Protein AF-A0A1B6I6P3-F1 (afdb_monomer)

Mean predicted aligned error: 17.87 Å

Nearest PDB structures (foldseek):
  1d2z-assembly1_B  TM=8.961E-01  e=2.924E-10  Drosophila melanogaster
  1wh4-assembly1_A  TM=7.434E-01  e=1.175E-05  Mus musculus

Sequence (213 aa):
MTKDNLGDVEIRKLPAGSLFKLCSILDCGDDWKQLMSVIPVACKEGNPPKYTVEHMKLIETAGMCQKRPYSEILLEEWGTSGKCRPTVSVLLQCLLKAELYRAADFVAVQLLKGPPPRRPESGPAAAVVYPEEPASRKDLTVASVDNIPSAPPLPSDIVTVTPIPSSTPPHLSVTPQFPSPQRAATPQNPTVLVEPDTGDVERVSYSILESAT

InterPro domains:
  IPR011029 Death-like domain superfamily [G3DSA:1.10.533.10] (5-131)
  IPR011029 Death-like domain superfamily [SSF47986] (3-128)
  IPR029397 Tube, Death domain [PF14786] (9-128)
  IPR029397 Tube, Death domain [cd08308] (8-128)

Structure (mmCIF, N/CA/C/O backbone):
data_AF-A0A1B6I6P3-F1
#
_entry.id   AF-A0A1B6I6P3-F1
#
loop_
_atom_site.group_PDB
_atom_site.id
_atom_site.type_symbol
_atom_site.label_atom_id
_atom_site.label_alt_id
_atom_site.label_comp_id
_atom_site.label_asym_id
_atom_site.label_entity_id
_atom_site.label_seq_id
_atom_site.pdbx_PDB_ins_code
_atom_site.Cartn_x
_atom_site.Cartn_y
_atom_site.Cartn_z
_atom_site.occupancy
_atom_site.B_iso_or_equiv
_atom_site.auth_seq_id
_atom_site.auth_comp_id
_atom_site.auth_asym_id
_atom_site.auth_atom_id
_atom_site.pdbx_PDB_model_num
ATOM 1 N N . MET A 1 1 ? -22.570 12.339 -17.315 1.00 37.88 1 MET A N 1
ATOM 2 C CA . MET A 1 1 ? -21.422 12.159 -16.405 1.00 37.88 1 MET A CA 1
ATOM 3 C C . MET A 1 1 ? -21.372 10.693 -16.040 1.00 37.88 1 MET A C 1
ATOM 5 O O . MET A 1 1 ? -22.232 10.216 -15.312 1.00 37.88 1 MET A O 1
ATOM 9 N N . THR A 1 2 ? -20.479 9.956 -16.688 1.00 44.12 2 THR A N 1
ATOM 10 C CA . THR A 1 2 ? -20.228 8.540 -16.420 1.00 44.12 2 THR A CA 1
ATOM 11 C C . THR A 1 2 ? -19.744 8.385 -14.986 1.00 44.12 2 THR A C 1
ATOM 13 O O . THR A 1 2 ? -18.987 9.214 -14.492 1.00 44.12 2 THR A O 1
ATOM 16 N N . LYS A 1 3 ? -20.229 7.354 -14.295 1.00 51.47 3 LYS A N 1
ATOM 17 C CA . LYS A 1 3 ? -19.689 6.917 -13.008 1.00 51.47 3 LYS A CA 1
ATOM 18 C C . LYS A 1 3 ? -18.254 6.479 -13.297 1.00 51.47 3 LYS A C 1
ATOM 20 O O . LYS A 1 3 ? -18.051 5.366 -13.773 1.00 51.47 3 LYS A O 1
ATOM 25 N N . ASP A 1 4 ? -17.292 7.380 -13.142 1.00 63.03 4 ASP A N 1
ATOM 26 C CA . ASP A 1 4 ? -15.891 7.030 -13.323 1.00 63.03 4 ASP A CA 1
ATOM 27 C C . ASP A 1 4 ? -15.601 5.879 -12.363 1.00 63.03 4 ASP A C 1
ATOM 29 O O . ASP A 1 4 ? -15.897 5.964 -11.165 1.00 63.03 4 ASP A O 1
ATOM 33 N N . ASN A 1 5 ? -15.132 4.757 -12.908 1.00 83.81 5 ASN A N 1
ATOM 34 C CA . ASN A 1 5 ? -14.814 3.587 -12.112 1.00 83.81 5 ASN A CA 1
ATOM 35 C C . ASN A 1 5 ? -13.577 3.925 -11.283 1.00 83.81 5 ASN A C 1
ATOM 37 O O . ASN A 1 5 ? -12.439 3.756 -11.711 1.00 83.81 5 ASN A O 1
ATOM 41 N N . LEU A 1 6 ? -13.815 4.476 -10.097 1.00 89.75 6 LEU A N 1
ATOM 42 C CA . LEU A 1 6 ? -12.788 4.969 -9.185 1.00 89.75 6 LEU A CA 1
ATOM 43 C C . LEU A 1 6 ? -11.807 3.862 -8.773 1.00 89.75 6 LEU A C 1
ATOM 45 O O . LEU A 1 6 ? -10.677 4.141 -8.378 1.00 89.75 6 LEU A O 1
ATOM 49 N N . GLY A 1 7 ? -12.226 2.606 -8.936 1.00 93.81 7 GLY A N 1
ATOM 50 C CA . GLY A 1 7 ? -11.403 1.421 -8.775 1.00 93.81 7 GLY A CA 1
ATOM 51 C C . GLY A 1 7 ? -10.306 1.252 -9.825 1.00 93.81 7 GLY A C 1
ATOM 52 O O . GLY A 1 7 ? -9.302 0.611 -9.516 1.00 93.81 7 GLY A O 1
ATOM 53 N N . ASP A 1 8 ? -10.458 1.829 -11.018 1.00 95.75 8 ASP A N 1
ATOM 54 C CA . ASP A 1 8 ? -9.502 1.720 -12.130 1.00 95.75 8 ASP A CA 1
ATOM 55 C C . ASP A 1 8 ? -8.446 2.836 -12.111 1.00 95.75 8 ASP A C 1
ATOM 57 O O . ASP A 1 8 ? -7.488 2.820 -12.887 1.00 95.75 8 ASP A O 1
ATOM 61 N N . VAL A 1 9 ? -8.582 3.808 -11.202 1.00 96.88 9 VAL A N 1
ATOM 62 C CA . VAL A 1 9 ? -7.596 4.878 -11.024 1.00 96.88 9 VAL A CA 1
ATOM 63 C C . VAL A 1 9 ? -6.267 4.277 -10.568 1.00 96.88 9 VAL A C 1
ATOM 65 O O . VAL A 1 9 ? -6.206 3.525 -9.599 1.00 96.88 9 VAL A O 1
ATOM 68 N N . GLU A 1 10 ? -5.182 4.608 -11.268 1.00 97.69 10 GLU A N 1
ATOM 69 C CA . GLU A 1 10 ? -3.827 4.193 -10.889 1.00 97.69 10 GLU A CA 1
ATOM 70 C C . GLU A 1 10 ? -3.395 4.878 -9.584 1.00 97.69 10 GLU A C 1
ATOM 72 O O . GLU A 1 10 ? -3.646 6.070 -9.406 1.00 97.69 10 GLU A O 1
ATOM 77 N N . ILE A 1 11 ? -2.661 4.176 -8.714 1.00 97.81 11 ILE A N 1
ATOM 78 C CA . ILE A 1 11 ? -2.199 4.723 -7.420 1.00 97.81 11 ILE A CA 1
ATOM 79 C C . ILE A 1 11 ? -1.449 6.054 -7.599 1.00 97.81 11 ILE A C 1
ATOM 81 O O . ILE A 1 11 ? -1.724 7.020 -6.893 1.00 97.81 11 ILE A O 1
ATOM 85 N N . ARG A 1 12 ? -0.566 6.151 -8.603 1.00 97.06 12 ARG A N 1
ATOM 86 C CA . ARG A 1 12 ? 0.208 7.375 -8.902 1.00 97.06 12 ARG A CA 1
ATOM 87 C C . ARG A 1 12 ? -0.636 8.574 -9.363 1.00 97.06 12 ARG A C 1
ATOM 89 O O . ARG A 1 12 ? -0.105 9.669 -9.502 1.00 97.06 12 ARG A O 1
ATOM 96 N N . LYS A 1 13 ? -1.917 8.361 -9.685 1.00 97.12 13 LYS A N 1
ATOM 97 C CA . LYS A 1 13 ? -2.869 9.404 -10.101 1.00 97.12 13 LYS A CA 1
ATOM 98 C C . LYS A 1 13 ? -3.763 9.863 -8.945 1.00 97.12 13 LYS A C 1
ATOM 100 O O . LYS A 1 13 ? -4.614 10.726 -9.149 1.00 97.12 13 LYS A O 1
ATOM 105 N N . LEU A 1 14 ? -3.604 9.289 -7.751 1.00 96.81 14 LEU A N 1
ATOM 106 C CA . LEU A 1 14 ? -4.361 9.706 -6.579 1.00 96.81 14 LEU A CA 1
ATOM 107 C C . LEU A 1 14 ? -3.986 11.136 -6.154 1.00 96.81 14 LEU A C 1
ATOM 109 O O . LEU A 1 14 ? -2.822 11.528 -6.261 1.00 96.81 14 LEU A O 1
ATOM 113 N N . PRO A 1 15 ? -4.943 11.914 -5.619 1.00 96.31 15 PRO A N 1
ATOM 114 C CA . PRO A 1 15 ? -4.646 13.221 -5.048 1.00 96.31 15 PRO A CA 1
ATOM 115 C C . PRO A 1 15 ? -3.601 13.125 -3.929 1.00 96.31 15 PRO A C 1
ATOM 117 O O . PRO A 1 15 ? -3.676 12.233 -3.080 1.00 96.31 15 PRO A O 1
ATOM 120 N N . ALA A 1 16 ? -2.682 14.092 -3.866 1.00 96.81 16 ALA A N 1
ATOM 121 C CA . ALA A 1 16 ? -1.599 14.106 -2.878 1.00 96.81 16 ALA A CA 1
ATOM 122 C C . ALA A 1 16 ? -2.105 14.006 -1.426 1.00 96.81 16 ALA A C 1
ATOM 124 O O . ALA A 1 16 ? -1.539 13.268 -0.626 1.00 96.81 16 ALA A O 1
ATOM 125 N N . GLY A 1 17 ? -3.215 14.676 -1.089 1.00 97.75 17 GLY A N 1
ATOM 126 C CA . GLY A 1 17 ? -3.810 14.595 0.252 1.00 97.75 17 GLY A CA 1
ATOM 127 C C . GLY A 1 17 ? -4.338 13.198 0.606 1.00 97.75 17 GLY A C 1
ATOM 128 O O . GLY A 1 17 ? -4.208 12.753 1.746 1.00 97.75 17 GLY A O 1
ATOM 129 N N . SER A 1 18 ? -4.889 12.480 -0.376 1.00 97.25 18 SER A N 1
ATOM 130 C CA . SER A 1 18 ? -5.340 11.096 -0.210 1.00 97.25 18 SER A CA 1
ATOM 131 C C . SER A 1 18 ? -4.165 10.144 -0.002 1.00 97.25 18 SER A C 1
ATOM 133 O O . SER A 1 18 ? -4.227 9.303 0.893 1.00 97.25 18 SER A O 1
ATOM 135 N N . LEU A 1 19 ? -3.093 10.306 -0.788 1.00 97.38 19 LEU A N 1
ATOM 136 C CA . LEU A 1 19 ? -1.856 9.539 -0.623 1.00 97.38 19 LEU A CA 1
ATOM 137 C C . LEU A 1 19 ? -1.223 9.803 0.741 1.00 97.38 19 LEU A C 1
ATOM 139 O O . LEU A 1 19 ? -0.987 8.857 1.477 1.00 97.38 19 LEU A O 1
ATOM 143 N N . PHE A 1 20 ? -1.058 11.067 1.134 1.00 97.81 20 PHE A N 1
ATOM 144 C CA . PHE A 1 20 ? -0.505 11.436 2.438 1.00 97.81 20 PHE A CA 1
ATOM 145 C C . PHE A 1 20 ? -1.259 10.774 3.598 1.00 97.81 20 PHE A C 1
ATOM 147 O O . PHE A 1 20 ? -0.654 10.229 4.526 1.00 97.81 20 PHE A O 1
ATOM 154 N N . LYS A 1 21 ? -2.598 10.786 3.545 1.00 98.19 21 LYS A N 1
ATOM 155 C CA . LYS A 1 21 ? -3.421 10.171 4.588 1.00 98.19 21 LYS A CA 1
ATOM 156 C C . LYS A 1 21 ? -3.287 8.650 4.608 1.00 98.19 21 LYS A C 1
ATOM 158 O O . LYS A 1 21 ? -3.219 8.083 5.696 1.00 98.19 21 LYS A O 1
ATOM 163 N N . LEU A 1 22 ? -3.242 8.010 3.439 1.00 98.19 22 LEU A N 1
ATOM 164 C CA . LEU A 1 22 ? -3.011 6.572 3.322 1.00 98.19 22 LEU A CA 1
ATOM 165 C C . LEU A 1 22 ? -1.628 6.187 3.864 1.00 98.19 22 LEU A C 1
ATOM 167 O O . LEU A 1 22 ? -1.543 5.279 4.686 1.00 98.19 22 LEU A O 1
ATOM 171 N N . CYS A 1 23 ? -0.578 6.914 3.475 1.00 97.94 23 CYS A N 1
ATOM 172 C CA . CYS A 1 23 ? 0.782 6.715 3.972 1.00 97.94 23 CYS A CA 1
ATOM 173 C C . CYS A 1 23 ? 0.832 6.812 5.501 1.00 97.94 23 CYS A C 1
ATOM 175 O O . CYS A 1 23 ? 1.273 5.891 6.179 1.00 97.94 23 CYS A O 1
ATOM 177 N N . SER A 1 24 ? 0.222 7.860 6.065 1.00 97.44 24 SER A N 1
ATOM 178 C CA . SER A 1 24 ? 0.130 8.049 7.521 1.00 97.44 24 SER A CA 1
ATOM 179 C C . SER A 1 24 ? -0.560 6.890 8.256 1.00 97.44 24 SER A C 1
ATOM 181 O O . SER A 1 24 ? -0.330 6.687 9.447 1.00 97.44 24 SER A O 1
ATOM 183 N N . ILE A 1 25 ? -1.469 6.165 7.593 1.00 98.12 25 ILE A N 1
ATOM 184 C CA . ILE A 1 25 ? -2.088 4.962 8.162 1.00 98.12 25 ILE A CA 1
ATOM 185 C C . ILE A 1 25 ? -1.100 3.792 8.103 1.00 98.12 25 ILE A C 1
ATOM 187 O O . ILE A 1 25 ? -0.940 3.116 9.112 1.00 98.12 25 ILE A O 1
ATOM 191 N N . LEU A 1 26 ? -0.443 3.588 6.958 1.00 98.00 26 LEU A N 1
ATOM 192 C CA . LEU A 1 26 ? 0.454 2.458 6.686 1.00 98.00 26 LEU A CA 1
ATOM 193 C C . LEU A 1 26 ? 1.819 2.538 7.389 1.00 98.00 26 LEU A C 1
ATOM 195 O O . LEU A 1 26 ? 2.460 1.513 7.597 1.00 98.00 26 LEU A O 1
ATOM 199 N N . ASP A 1 27 ? 2.289 3.730 7.753 1.00 95.69 27 ASP A N 1
ATOM 200 C CA . ASP A 1 27 ? 3.513 3.879 8.555 1.00 95.69 27 ASP A CA 1
ATOM 201 C C . ASP A 1 27 ? 3.279 3.592 10.046 1.00 95.69 27 ASP A C 1
ATOM 203 O O . ASP A 1 27 ? 4.221 3.514 10.834 1.00 95.69 27 ASP A O 1
ATOM 207 N N . CYS A 1 28 ? 2.024 3.405 10.460 1.00 92.00 28 CYS A N 1
ATOM 208 C CA . CYS A 1 28 ? 1.709 2.963 11.807 1.00 92.00 28 CYS A CA 1
ATOM 209 C C . CYS A 1 28 ? 2.011 1.459 11.919 1.00 92.00 28 CYS A C 1
ATOM 211 O O . CYS A 1 28 ? 1.426 0.667 11.194 1.00 92.00 28 CYS A O 1
ATOM 213 N N . GLY A 1 29 ? 2.906 1.053 12.826 1.00 86.06 29 GLY A N 1
ATOM 214 C CA . GLY A 1 29 ? 3.107 -0.368 13.148 1.00 86.06 29 GLY A CA 1
ATOM 215 C C . GLY A 1 29 ? 3.722 -1.235 12.039 1.00 86.06 29 GLY A C 1
ATOM 216 O O . GLY A 1 29 ? 3.492 -2.439 12.036 1.00 86.06 29 GLY A O 1
ATOM 217 N N . ASP A 1 30 ? 4.506 -0.652 11.123 1.00 92.88 30 ASP A N 1
ATOM 218 C CA . ASP A 1 30 ? 5.121 -1.360 9.984 1.00 92.88 30 ASP A CA 1
ATOM 219 C C . ASP A 1 30 ? 4.112 -2.008 9.002 1.00 92.88 30 ASP A C 1
ATOM 221 O O . ASP A 1 30 ? 4.471 -2.895 8.221 1.00 92.88 30 ASP A O 1
ATOM 225 N N . ASP A 1 31 ? 2.861 -1.535 8.965 1.00 97.69 31 ASP A N 1
ATOM 226 C CA . ASP A 1 31 ? 1.806 -2.040 8.071 1.00 97.69 31 ASP A CA 1
ATOM 227 C C . ASP A 1 31 ? 2.209 -1.987 6.582 1.00 97.69 31 ASP A C 1
ATOM 229 O O . ASP A 1 31 ? 1.827 -2.847 5.784 1.00 97.69 31 ASP A O 1
ATOM 233 N N . TRP A 1 32 ? 3.049 -1.027 6.187 1.00 98.50 32 TRP A N 1
ATOM 234 C CA . TRP A 1 32 ? 3.618 -0.956 4.838 1.00 98.50 32 TRP A CA 1
ATOM 235 C C . TRP A 1 32 ? 4.423 -2.213 4.450 1.00 98.50 32 TRP A C 1
ATOM 237 O O . TRP A 1 32 ? 4.388 -2.606 3.282 1.00 98.50 32 TRP A O 1
ATOM 247 N N . LYS A 1 33 ? 5.095 -2.892 5.396 1.00 98.44 33 LYS A N 1
ATOM 248 C CA . LYS A 1 33 ? 5.799 -4.165 5.138 1.00 98.44 33 LYS A CA 1
ATOM 249 C C . LYS A 1 33 ? 4.810 -5.294 4.886 1.00 98.44 33 LYS A C 1
ATOM 251 O O . LYS A 1 33 ? 5.014 -6.097 3.974 1.00 98.44 33 LYS A O 1
ATOM 256 N N . GLN A 1 34 ? 3.724 -5.331 5.661 1.00 98.19 34 GLN A N 1
ATOM 257 C CA . GLN A 1 34 ? 2.653 -6.314 5.485 1.00 98.19 34 GLN A CA 1
ATOM 258 C C . GLN A 1 34 ? 2.006 -6.147 4.108 1.00 98.19 34 GLN A C 1
ATOM 260 O O . GLN A 1 34 ? 1.925 -7.115 3.351 1.00 98.19 34 GLN A O 1
ATOM 265 N N . LEU A 1 35 ? 1.673 -4.909 3.721 1.00 98.56 35 LEU A N 1
ATOM 266 C CA . LEU A 1 35 ? 1.214 -4.592 2.369 1.00 98.56 35 LEU A CA 1
ATOM 267 C C . LEU A 1 35 ? 2.230 -5.055 1.315 1.00 98.56 35 LEU A C 1
ATOM 269 O O . LEU A 1 35 ? 1.871 -5.787 0.396 1.00 98.56 35 LEU A O 1
ATOM 273 N N . MET A 1 36 ? 3.503 -4.675 1.455 1.00 98.50 36 MET A N 1
ATOM 274 C CA . MET A 1 36 ? 4.554 -5.009 0.489 1.00 98.50 36 MET A CA 1
ATOM 275 C C . MET A 1 36 ? 4.718 -6.521 0.282 1.00 98.50 36 MET A C 1
ATOM 277 O O . MET A 1 36 ? 4.963 -6.957 -0.843 1.00 98.50 36 MET A O 1
ATOM 281 N N . SER A 1 37 ? 4.525 -7.319 1.338 1.00 98.25 37 SER A N 1
ATOM 282 C CA . SER A 1 37 ? 4.652 -8.781 1.299 1.00 98.25 37 SER A CA 1
ATOM 283 C C . SER A 1 37 ? 3.566 -9.492 0.482 1.00 98.25 37 SER A C 1
ATOM 285 O O . SER A 1 37 ? 3.782 -10.613 0.022 1.00 98.25 37 SER A O 1
ATOM 287 N N . VAL A 1 38 ? 2.409 -8.854 0.272 1.00 98.25 38 VAL A N 1
ATOM 288 C CA . VAL A 1 38 ? 1.270 -9.465 -0.431 1.00 98.25 38 VAL A CA 1
ATOM 289 C C . VAL A 1 38 ? 1.058 -8.934 -1.848 1.00 98.25 38 VAL A C 1
ATOM 291 O O . VAL A 1 38 ? 0.244 -9.510 -2.575 1.00 98.25 38 VAL A O 1
ATOM 294 N N . ILE A 1 39 ? 1.775 -7.876 -2.257 1.00 98.25 39 ILE A N 1
ATOM 295 C CA . ILE A 1 39 ? 1.662 -7.283 -3.598 1.00 98.25 39 ILE A CA 1
ATOM 296 C C . ILE A 1 39 ? 2.039 -8.330 -4.653 1.00 98.25 39 ILE A C 1
ATOM 298 O O . ILE A 1 39 ? 3.189 -8.770 -4.680 1.00 98.25 39 ILE A O 1
ATOM 302 N N . PRO A 1 40 ? 1.131 -8.703 -5.569 1.00 97.69 40 PRO A N 1
ATOM 303 C CA . PRO A 1 40 ? 1.422 -9.720 -6.566 1.00 97.69 40 PRO A CA 1
ATOM 304 C C . PRO A 1 40 ? 2.187 -9.165 -7.774 1.00 97.69 40 PRO A C 1
ATOM 306 O O . PRO A 1 40 ? 2.022 -8.008 -8.185 1.00 97.69 40 PRO A O 1
ATOM 309 N N . VAL A 1 41 ? 2.970 -10.027 -8.425 1.00 97.12 41 VAL A N 1
ATOM 310 C CA . VAL A 1 41 ? 3.543 -9.734 -9.748 1.00 97.12 41 VAL A CA 1
ATOM 311 C C . VAL A 1 41 ? 2.425 -9.387 -10.737 1.00 97.12 41 VAL A C 1
ATOM 313 O O . VAL A 1 41 ? 1.373 -10.024 -10.767 1.00 97.12 41 VAL A O 1
ATOM 316 N N . ALA A 1 42 ? 2.658 -8.366 -11.566 1.00 94.44 42 ALA A N 1
ATOM 317 C CA . ALA A 1 42 ? 1.715 -7.886 -12.582 1.00 94.44 42 ALA A CA 1
ATOM 318 C C . ALA A 1 42 ? 0.316 -7.506 -12.051 1.00 94.44 42 ALA A C 1
ATOM 320 O O . ALA A 1 42 ? -0.629 -7.466 -12.835 1.00 94.44 42 ALA A O 1
ATOM 321 N N . CYS A 1 43 ? 0.184 -7.200 -10.752 1.00 94.00 43 CYS A N 1
ATOM 322 C CA . CYS A 1 43 ? -1.078 -6.771 -10.136 1.00 94.00 43 CYS A CA 1
ATOM 323 C C . CYS A 1 43 ? -2.212 -7.807 -10.272 1.00 94.00 43 CYS A C 1
ATOM 325 O O . CYS A 1 43 ? -3.384 -7.440 -10.260 1.00 94.00 43 CYS A O 1
ATOM 327 N N . LYS A 1 44 ? -1.867 -9.094 -10.424 1.00 94.06 44 LYS A N 1
ATOM 328 C CA . LYS A 1 44 ? -2.827 -10.179 -10.652 1.00 94.06 44 LYS A CA 1
ATOM 329 C C . LYS A 1 44 ? -2.860 -11.136 -9.466 1.00 94.06 44 LYS A C 1
ATOM 331 O O . LYS A 1 44 ? -1.832 -11.678 -9.074 1.00 94.06 44 LYS A O 1
ATOM 336 N N . GLU A 1 45 ? -4.045 -11.364 -8.918 1.00 91.12 45 GLU A N 1
ATOM 337 C CA . GLU A 1 45 ? -4.244 -12.314 -7.826 1.00 91.12 45 GLU A CA 1
ATOM 338 C C . GLU A 1 45 ? -3.801 -13.739 -8.212 1.00 91.12 45 GLU A C 1
ATOM 340 O O . GLU A 1 45 ? -3.881 -14.142 -9.373 1.00 91.12 45 GLU A O 1
ATOM 345 N N . GLY A 1 46 ? -3.278 -14.485 -7.236 1.00 92.50 46 GLY A N 1
ATOM 346 C CA . GLY A 1 46 ? -2.698 -15.818 -7.435 1.00 92.50 46 GLY A CA 1
ATOM 347 C C . GLY A 1 46 ? -1.234 -15.818 -7.890 1.00 92.50 46 GLY A C 1
ATOM 348 O O . GLY A 1 46 ? -0.557 -16.830 -7.730 1.00 92.50 46 GLY A O 1
ATOM 349 N N . ASN A 1 47 ? -0.710 -14.693 -8.387 1.00 95.94 47 ASN A N 1
ATOM 350 C CA . ASN A 1 47 ? 0.716 -14.575 -8.687 1.00 95.94 47 ASN A CA 1
ATOM 351 C C . ASN A 1 47 ? 1.565 -14.510 -7.403 1.00 95.94 47 ASN A C 1
ATOM 353 O O . ASN A 1 47 ? 1.073 -14.064 -6.358 1.00 95.94 47 ASN A O 1
ATOM 357 N N . PRO A 1 48 ? 2.854 -14.899 -7.478 1.00 97.00 48 PRO A N 1
ATOM 358 C CA . PRO A 1 48 ? 3.765 -14.769 -6.348 1.00 97.00 48 PRO A CA 1
ATOM 359 C C . PRO A 1 48 ? 3.952 -13.297 -5.938 1.00 97.00 48 PRO A C 1
ATOM 361 O O . PRO A 1 48 ? 3.726 -12.392 -6.757 1.00 97.00 48 PRO A O 1
ATOM 364 N N . PRO A 1 49 ? 4.392 -13.045 -4.691 1.00 97.56 49 PRO A N 1
ATOM 365 C CA . PRO A 1 49 ? 4.783 -11.716 -4.246 1.00 97.56 49 PRO A CA 1
ATOM 366 C C . PRO A 1 49 ? 5.825 -11.090 -5.173 1.00 97.56 49 PRO A C 1
ATOM 368 O O . PRO A 1 49 ? 6.785 -11.733 -5.595 1.00 97.56 49 PRO A O 1
ATOM 371 N N . LYS A 1 50 ? 5.624 -9.815 -5.492 1.00 98.06 50 LYS A N 1
ATOM 372 C CA . LYS A 1 50 ? 6.510 -9.019 -6.343 1.00 98.06 50 LYS A CA 1
ATOM 373 C C . LYS A 1 50 ? 7.794 -8.614 -5.628 1.00 98.06 50 LYS A C 1
ATOM 375 O O . LYS A 1 50 ? 8.825 -8.455 -6.273 1.00 98.06 50 LYS A O 1
ATOM 380 N N . TYR A 1 51 ? 7.702 -8.405 -4.322 1.00 98.25 51 TYR A N 1
ATOM 381 C CA . TYR A 1 51 ? 8.781 -7.887 -3.501 1.00 98.25 51 TYR A CA 1
ATOM 382 C C . TYR A 1 51 ? 9.232 -8.929 -2.483 1.00 98.25 51 TYR A C 1
ATOM 384 O O . TYR A 1 51 ? 8.460 -9.776 -2.038 1.00 98.25 51 TYR A O 1
ATOM 392 N N . THR A 1 52 ? 10.503 -8.834 -2.112 1.00 98.19 52 THR A N 1
ATOM 393 C CA . THR A 1 52 ? 11.169 -9.707 -1.139 1.00 98.19 52 THR A CA 1
ATOM 394 C C . THR A 1 52 ? 11.612 -8.894 0.078 1.00 98.19 52 THR A C 1
ATOM 396 O O . THR A 1 52 ? 11.502 -7.665 0.092 1.00 98.19 52 THR A O 1
ATOM 399 N N . VAL A 1 53 ? 12.158 -9.562 1.094 1.00 98.00 53 VAL A N 1
ATOM 400 C CA . VAL A 1 53 ? 12.682 -8.900 2.300 1.00 98.00 53 VAL A CA 1
ATOM 401 C C . VAL A 1 53 ? 13.854 -7.967 1.968 1.00 98.00 53 VAL A C 1
ATOM 403 O O . VAL A 1 53 ? 14.000 -6.913 2.581 1.00 98.00 53 VAL A O 1
ATOM 406 N N . GLU A 1 54 ? 14.665 -8.293 0.961 1.00 98.56 54 GLU A N 1
ATOM 407 C CA . GLU A 1 54 ? 15.744 -7.424 0.476 1.00 98.56 54 GLU A CA 1
ATOM 408 C C . GLU A 1 54 ? 15.190 -6.093 -0.039 1.00 98.56 54 GLU A C 1
ATOM 410 O O . GLU A 1 54 ? 15.727 -5.036 0.282 1.00 98.56 54 GLU A O 1
ATOM 415 N N . HIS A 1 55 ? 14.071 -6.127 -0.767 1.00 98.50 55 HIS A N 1
ATOM 416 C CA . HIS A 1 55 ? 13.406 -4.912 -1.232 1.00 98.50 55 HIS A CA 1
ATOM 417 C C . HIS A 1 55 ? 12.862 -4.077 -0.065 1.00 98.50 55 HIS A C 1
ATOM 419 O O . HIS A 1 55 ? 12.962 -2.854 -0.102 1.00 98.50 55 HIS A O 1
ATOM 425 N N . MET A 1 56 ? 12.349 -4.710 0.996 1.00 98.50 56 MET A N 1
ATOM 426 C CA . MET A 1 56 ? 11.920 -3.989 2.203 1.00 98.50 56 MET A CA 1
ATOM 427 C C . MET A 1 56 ? 13.093 -3.244 2.850 1.00 98.50 56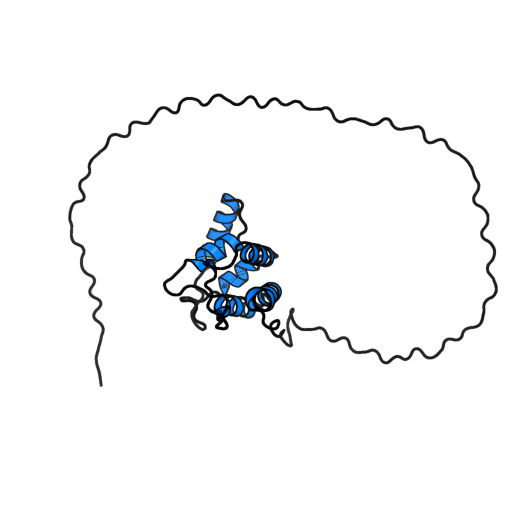 MET A C 1
ATOM 429 O O . MET A 1 56 ? 12.961 -2.067 3.172 1.00 98.50 56 MET A O 1
ATOM 433 N N . LYS A 1 57 ? 14.268 -3.881 2.953 1.00 98.44 57 LYS A N 1
ATOM 434 C CA . LYS A 1 57 ? 15.484 -3.231 3.475 1.00 98.44 57 LYS A CA 1
ATOM 435 C C . LYS A 1 57 ? 15.924 -2.038 2.624 1.00 98.44 57 LYS A C 1
ATOM 437 O O . LYS A 1 57 ? 16.432 -1.055 3.166 1.00 98.44 57 LYS A O 1
ATOM 442 N N . LEU A 1 58 ? 15.734 -2.097 1.302 1.00 98.56 58 LEU A N 1
ATOM 443 C CA . LEU A 1 58 ? 16.009 -0.960 0.415 1.00 98.56 58 LEU A CA 1
ATOM 444 C C . LEU A 1 58 ? 15.076 0.220 0.708 1.00 98.56 58 LEU A C 1
ATOM 446 O O . LEU A 1 58 ? 15.552 1.352 0.772 1.00 98.56 58 LEU A O 1
ATOM 450 N N . ILE A 1 59 ? 13.786 -0.038 0.944 1.00 98.38 59 ILE A N 1
ATOM 451 C CA . ILE A 1 59 ? 12.824 0.998 1.347 1.00 98.38 59 ILE A CA 1
ATOM 452 C C . ILE A 1 59 ? 13.203 1.598 2.707 1.00 98.38 59 ILE A C 1
ATOM 454 O O . ILE A 1 59 ? 13.249 2.819 2.826 1.00 98.38 59 ILE A O 1
ATOM 458 N N . GLU A 1 60 ? 13.543 0.773 3.704 1.00 98.19 60 GLU A N 1
ATOM 459 C CA . GLU A 1 60 ? 14.004 1.252 5.020 1.00 98.19 60 GLU A CA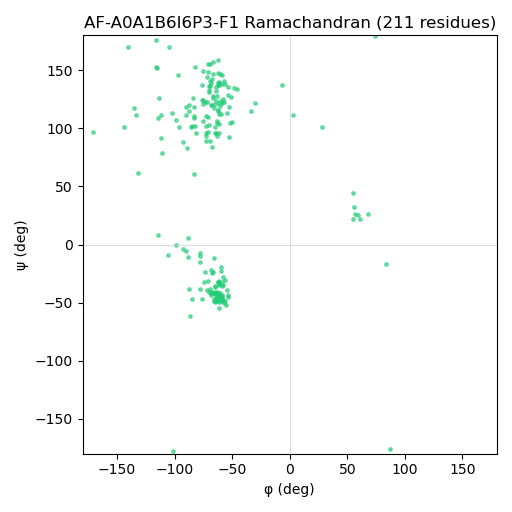 1
ATOM 460 C C . GLU A 1 60 ? 15.243 2.141 4.882 1.00 98.19 60 GLU A C 1
ATOM 462 O O . GLU A 1 60 ? 15.289 3.250 5.413 1.00 98.19 60 GLU A O 1
ATOM 467 N N . THR A 1 61 ? 16.238 1.683 4.120 1.00 98.44 61 THR A N 1
ATOM 468 C CA . THR A 1 61 ? 17.473 2.439 3.875 1.00 98.44 61 THR A CA 1
ATOM 469 C C . THR A 1 61 ? 17.172 3.772 3.194 1.00 98.44 61 THR A C 1
ATOM 471 O O . THR A 1 61 ? 17.632 4.818 3.650 1.00 98.44 61 THR A O 1
ATOM 474 N N . ALA A 1 62 ? 16.354 3.760 2.138 1.00 98.12 62 ALA A N 1
ATOM 475 C CA . ALA A 1 62 ? 15.957 4.967 1.425 1.00 98.12 62 ALA A CA 1
ATOM 476 C C . ALA A 1 62 ? 15.203 5.944 2.336 1.00 98.12 62 ALA A C 1
ATOM 478 O O . ALA A 1 62 ? 15.515 7.134 2.344 1.00 98.12 62 ALA A O 1
ATOM 479 N N . GLY A 1 63 ? 14.260 5.453 3.139 1.00 97.50 63 GLY A N 1
ATOM 480 C CA . GLY A 1 63 ? 13.491 6.274 4.068 1.00 97.50 63 GLY A CA 1
ATOM 481 C C . GLY A 1 63 ? 14.346 6.895 5.163 1.00 97.50 63 GLY A C 1
ATOM 482 O O . GLY A 1 63 ? 14.203 8.087 5.437 1.00 97.50 63 GLY A O 1
ATOM 483 N N . MET A 1 64 ? 15.300 6.144 5.720 1.00 97.50 64 MET A N 1
ATOM 484 C CA . MET A 1 64 ? 16.265 6.674 6.686 1.00 97.50 64 MET A CA 1
ATOM 485 C C . MET A 1 64 ? 17.159 7.757 6.066 1.00 97.50 64 MET A C 1
ATOM 487 O O . MET A 1 64 ? 17.339 8.820 6.661 1.00 97.50 64 MET A O 1
ATOM 491 N N . CYS A 1 65 ? 17.688 7.529 4.859 1.00 98.00 65 CYS A N 1
ATOM 492 C CA . CYS A 1 65 ? 18.558 8.490 4.176 1.00 98.00 65 CYS A CA 1
ATOM 493 C C . CYS A 1 65 ? 17.816 9.761 3.738 1.00 98.00 65 CYS A C 1
ATOM 495 O O . CYS A 1 65 ? 18.346 10.863 3.873 1.00 98.00 65 CYS A O 1
ATOM 497 N N . GLN A 1 66 ? 16.597 9.618 3.215 1.00 97.25 66 GLN A N 1
ATOM 498 C CA . GLN A 1 66 ? 15.801 10.727 2.679 1.00 97.25 66 GLN A CA 1
ATOM 499 C C . GLN A 1 66 ? 14.937 11.412 3.745 1.00 97.25 66 GLN A C 1
ATOM 501 O O . GLN A 1 66 ? 14.383 12.476 3.478 1.00 97.25 66 GLN A O 1
ATOM 506 N N . LYS A 1 67 ? 14.822 10.824 4.945 1.00 97.06 67 LYS A N 1
ATOM 507 C CA . LYS A 1 67 ? 13.904 11.246 6.017 1.00 97.06 67 LYS A CA 1
ATOM 508 C C . LYS A 1 67 ? 12.450 11.313 5.538 1.00 97.06 67 LYS A C 1
ATOM 510 O O . LYS A 1 67 ? 11.736 12.274 5.819 1.00 97.06 67 LYS A O 1
ATOM 515 N N . ARG A 1 68 ? 12.034 10.291 4.789 1.00 96.12 68 ARG A N 1
ATOM 516 C CA . ARG A 1 68 ? 10.689 10.170 4.212 1.00 96.12 68 ARG A CA 1
ATOM 517 C C . ARG A 1 68 ? 9.953 8.960 4.790 1.00 96.12 68 ARG A C 1
ATOM 519 O O . ARG A 1 68 ? 10.615 7.992 5.171 1.00 96.12 68 ARG A O 1
ATOM 526 N N . PRO A 1 69 ? 8.611 8.991 4.836 1.00 97.06 69 PRO A N 1
ATOM 527 C CA . PRO A 1 69 ? 7.823 7.847 5.273 1.00 97.06 69 PRO A CA 1
ATOM 528 C C . PRO A 1 69 ? 8.040 6.639 4.350 1.00 97.06 69 PRO A C 1
ATOM 530 O O . PRO A 1 69 ? 8.130 6.781 3.129 1.00 97.06 69 PRO A O 1
ATOM 533 N N . TYR A 1 70 ? 8.137 5.441 4.923 1.00 98.38 70 TYR A N 1
ATOM 534 C CA . TYR A 1 70 ? 8.473 4.225 4.173 1.00 98.38 70 TYR A CA 1
ATOM 535 C C . TYR A 1 70 ? 7.339 3.823 3.234 1.00 98.38 70 TYR A C 1
ATOM 537 O O . TYR A 1 70 ? 7.575 3.441 2.086 1.00 98.38 70 TYR A O 1
ATOM 545 N N . SER A 1 71 ? 6.101 3.987 3.699 1.00 98.25 71 SER A N 1
ATOM 546 C CA . SER A 1 71 ? 4.907 3.757 2.896 1.00 98.25 71 SER A CA 1
ATOM 547 C C . SER A 1 71 ? 4.830 4.676 1.667 1.00 98.25 71 SER A C 1
ATOM 549 O O . SER A 1 71 ? 4.395 4.237 0.605 1.00 98.25 71 SER A O 1
ATOM 551 N N . GLU A 1 72 ? 5.314 5.919 1.767 1.00 98.06 72 GLU A N 1
ATOM 552 C CA . GLU A 1 72 ? 5.349 6.870 0.651 1.00 98.06 72 GLU A CA 1
ATOM 553 C C . GLU A 1 72 ? 6.304 6.391 -0.444 1.00 98.06 72 GLU A C 1
ATOM 555 O O . GLU A 1 72 ? 5.905 6.287 -1.603 1.00 98.06 72 GLU A O 1
ATOM 560 N N . ILE A 1 73 ? 7.525 5.998 -0.067 1.00 98.44 73 ILE A N 1
ATOM 561 C CA . ILE A 1 73 ? 8.521 5.457 -1.004 1.00 98.44 73 ILE A CA 1
ATOM 562 C C . ILE A 1 73 ? 7.995 4.173 -1.660 1.00 98.44 73 ILE A C 1
ATOM 564 O O . ILE A 1 73 ? 8.110 4.005 -2.875 1.00 98.44 73 ILE A O 1
ATOM 568 N N . LEU A 1 74 ? 7.369 3.283 -0.881 1.00 98.56 74 LEU A N 1
ATOM 569 C CA . LEU A 1 74 ? 6.746 2.068 -1.408 1.00 98.56 74 LEU A CA 1
ATOM 570 C C . LEU A 1 74 ? 5.674 2.386 -2.459 1.00 98.56 74 LEU A C 1
ATOM 572 O O . LEU A 1 74 ? 5.649 1.748 -3.511 1.00 98.56 74 LEU A O 1
ATOM 576 N N . LEU A 1 75 ? 4.769 3.330 -2.188 1.00 98.25 75 LEU A N 1
ATOM 577 C CA . LEU A 1 75 ? 3.677 3.652 -3.110 1.00 98.25 75 LEU A CA 1
ATOM 578 C C . LEU A 1 75 ? 4.165 4.376 -4.374 1.00 98.25 75 LEU A C 1
ATOM 580 O O . LEU A 1 75 ? 3.591 4.154 -5.442 1.00 98.25 75 LEU A O 1
ATOM 584 N N . GLU A 1 76 ? 5.226 5.180 -4.293 1.00 97.75 76 GLU A N 1
ATOM 585 C CA . GLU A 1 76 ? 5.884 5.783 -5.463 1.00 97.75 76 GLU A CA 1
ATOM 586 C C . GLU A 1 76 ? 6.526 4.726 -6.368 1.00 97.75 76 GLU A C 1
ATOM 588 O O . GLU A 1 76 ? 6.276 4.696 -7.581 1.00 97.75 76 GLU A O 1
ATOM 593 N N . GLU A 1 77 ? 7.299 3.821 -5.767 1.00 97.88 77 GLU A N 1
ATOM 594 C CA . GLU A 1 77 ? 7.934 2.703 -6.461 1.00 97.88 77 GLU A CA 1
ATOM 595 C C . GLU A 1 77 ? 6.869 1.796 -7.087 1.00 97.88 77 GLU A C 1
ATOM 597 O O . GLU A 1 77 ? 6.838 1.563 -8.297 1.00 97.88 77 GLU A O 1
ATOM 602 N N . TRP A 1 78 ? 5.916 1.321 -6.285 1.00 98.06 78 TRP A N 1
ATOM 603 C CA . TRP A 1 78 ? 4.897 0.396 -6.763 1.00 98.06 78 TRP A CA 1
ATOM 604 C C . TRP A 1 78 ? 3.976 1.034 -7.807 1.00 98.06 78 TRP A C 1
ATOM 606 O O . TRP A 1 78 ? 3.708 0.416 -8.844 1.00 98.06 78 TRP A O 1
ATOM 616 N N . GLY A 1 79 ? 3.552 2.283 -7.588 1.00 97.06 79 GLY A N 1
ATOM 617 C CA . GLY A 1 79 ? 2.674 3.041 -8.481 1.00 97.06 79 GLY A CA 1
ATOM 618 C C . GLY A 1 79 ? 3.243 3.251 -9.886 1.00 97.06 79 GLY A C 1
ATOM 619 O O . GLY A 1 79 ? 2.480 3.446 -10.837 1.00 97.06 79 GLY A O 1
ATOM 620 N N . THR A 1 80 ? 4.567 3.166 -10.039 1.00 95.69 80 THR A N 1
ATOM 621 C CA . THR A 1 80 ? 5.290 3.347 -11.308 1.00 95.69 80 THR A CA 1
ATOM 622 C C . THR A 1 80 ? 5.989 2.083 -11.807 1.00 95.69 80 THR A C 1
ATOM 624 O O . THR A 1 80 ? 6.673 2.115 -12.836 1.00 95.69 80 THR A O 1
ATOM 627 N N . SER A 1 81 ? 5.753 0.932 -11.178 1.00 93.62 81 SER A N 1
ATOM 628 C CA . SER A 1 81 ? 6.445 -0.312 -11.510 1.00 93.62 81 SER A CA 1
ATOM 629 C C . SER A 1 81 ? 5.647 -1.219 -12.467 1.00 93.62 81 SER A C 1
ATOM 631 O O . SER A 1 81 ? 4.419 -1.289 -12.416 1.00 93.62 81 SER A O 1
ATOM 633 N N . GLY A 1 82 ? 6.349 -1.939 -13.353 1.00 91.88 82 GLY A N 1
ATOM 634 C CA . GLY A 1 82 ? 5.788 -2.944 -14.278 1.00 91.88 82 GLY A CA 1
ATOM 635 C C . GLY A 1 82 ? 5.002 -2.406 -15.488 1.00 91.88 82 GLY A C 1
ATOM 636 O O . GLY A 1 82 ? 4.842 -1.209 -15.671 1.00 91.88 82 GLY A O 1
ATOM 637 N N . LYS A 1 83 ? 4.495 -3.302 -16.348 1.00 91.19 83 LYS A N 1
ATOM 638 C CA . LYS A 1 83 ? 3.606 -2.918 -17.471 1.00 91.19 83 LYS A CA 1
ATOM 639 C C . LYS A 1 83 ? 2.169 -2.655 -17.005 1.00 91.19 83 LYS A C 1
ATOM 641 O O . LYS A 1 83 ? 1.526 -1.727 -17.483 1.00 91.19 83 LYS A O 1
ATOM 646 N N . CYS A 1 84 ? 1.686 -3.463 -16.059 1.00 92.50 84 CYS A N 1
ATOM 647 C CA . CYS A 1 84 ? 0.370 -3.312 -15.439 1.00 92.50 84 CYS A CA 1
ATOM 648 C C . CYS A 1 84 ? 0.495 -2.420 -14.202 1.00 92.50 84 CYS A C 1
ATOM 650 O O . CYS A 1 84 ? 1.122 -2.818 -13.218 1.00 92.50 84 CYS A O 1
ATOM 652 N N . ARG A 1 85 ? -0.077 -1.214 -14.263 1.00 96.06 85 ARG A N 1
ATOM 653 C CA . ARG A 1 85 ? -0.043 -0.244 -13.161 1.00 96.06 85 ARG A CA 1
ATOM 654 C C . ARG A 1 85 ? -1.031 -0.647 -12.065 1.00 96.06 85 ARG A C 1
ATOM 656 O O . ARG A 1 85 ? -2.147 -1.041 -12.404 1.00 96.06 85 ARG A O 1
ATOM 663 N N . PRO A 1 86 ? 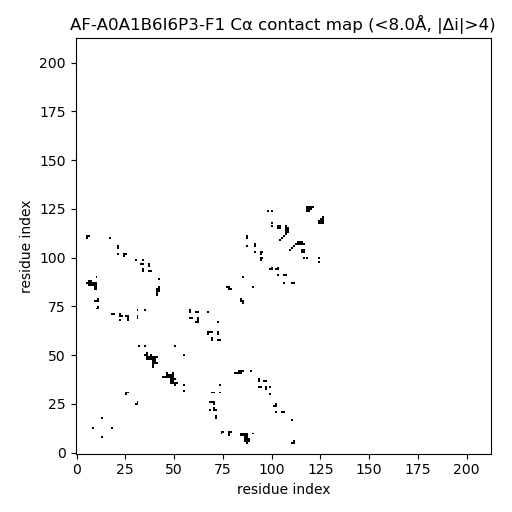-0.659 -0.559 -10.777 1.00 97.50 86 PRO A N 1
ATOM 664 C CA . PRO A 1 86 ? -1.590 -0.877 -9.707 1.00 97.50 86 PRO A CA 1
ATOM 665 C C . PRO A 1 86 ? -2.688 0.183 -9.629 1.00 97.50 86 PRO A C 1
ATOM 667 O O . PRO A 1 86 ? -2.421 1.388 -9.708 1.00 97.50 86 PRO A O 1
ATOM 670 N N . THR A 1 87 ? -3.922 -0.280 -9.468 1.00 97.88 87 THR A N 1
ATOM 671 C CA . THR A 1 87 ? -5.107 0.567 -9.322 1.00 97.88 87 THR A CA 1
ATOM 672 C C . THR A 1 87 ? -5.591 0.600 -7.876 1.00 97.88 87 THR A C 1
ATOM 674 O O . THR A 1 87 ? -5.141 -0.187 -7.038 1.00 97.88 87 THR A O 1
ATOM 677 N N . VAL A 1 88 ? -6.537 1.490 -7.570 1.00 98.12 88 VAL A N 1
ATOM 678 C CA . VAL A 1 88 ? -7.175 1.557 -6.246 1.00 98.12 88 VAL A CA 1
ATOM 679 C C . VAL A 1 88 ? -7.854 0.231 -5.880 1.00 98.12 88 VAL A C 1
ATOM 681 O O . VAL A 1 88 ? -7.790 -0.182 -4.723 1.00 98.12 88 VAL A O 1
ATOM 684 N N . SER A 1 89 ? -8.442 -0.482 -6.849 1.00 97.12 89 SER A N 1
ATOM 685 C CA . SER A 1 89 ? -9.028 -1.810 -6.603 1.00 97.12 89 SER A CA 1
ATOM 686 C C . SER A 1 89 ? -7.978 -2.838 -6.186 1.00 97.12 89 SER A C 1
ATOM 688 O O . SER A 1 89 ? -8.176 -3.560 -5.211 1.00 97.12 89 SER A O 1
ATOM 690 N N . VAL A 1 90 ? -6.840 -2.878 -6.889 1.00 97.81 90 VAL A N 1
ATOM 691 C CA . VAL A 1 90 ? -5.731 -3.793 -6.569 1.00 97.81 90 VAL A CA 1
ATOM 692 C C . VAL A 1 90 ? -5.153 -3.473 -5.191 1.00 97.81 90 VAL A C 1
ATOM 694 O O . VAL A 1 90 ? -4.876 -4.382 -4.410 1.00 97.81 90 VAL A O 1
ATOM 697 N N . LEU A 1 91 ? -5.009 -2.185 -4.865 1.00 98.44 91 LEU A N 1
ATOM 698 C CA . LEU A 1 91 ? -4.602 -1.743 -3.534 1.00 98.44 91 LEU A CA 1
ATOM 699 C C . LEU A 1 91 ? -5.563 -2.265 -2.462 1.00 98.44 91 LEU A C 1
ATOM 701 O O . LEU A 1 91 ? -5.106 -2.870 -1.497 1.00 98.44 91 LEU A O 1
ATOM 705 N N . LEU A 1 92 ? -6.877 -2.082 -2.633 1.00 98.44 92 LEU A N 1
ATOM 706 C CA . LEU A 1 92 ? -7.867 -2.556 -1.665 1.00 98.44 92 LEU A CA 1
ATOM 707 C C . LEU A 1 92 ? -7.785 -4.075 -1.460 1.00 98.44 92 LEU A C 1
ATOM 709 O O . LEU A 1 92 ? -7.794 -4.534 -0.322 1.00 98.44 92 LEU A O 1
ATOM 713 N N . GLN A 1 93 ? -7.649 -4.849 -2.538 1.00 98.00 93 GLN A N 1
ATOM 714 C CA . GLN A 1 93 ? -7.470 -6.302 -2.452 1.00 98.00 93 GLN A CA 1
ATOM 715 C C . GLN A 1 93 ? -6.219 -6.678 -1.648 1.00 98.00 93 GLN A C 1
ATOM 717 O O . GLN A 1 93 ? -6.287 -7.541 -0.775 1.00 98.00 93 GLN A O 1
ATOM 722 N N . CYS A 1 94 ? -5.092 -6.002 -1.891 1.00 98.44 94 CYS A N 1
ATOM 723 C CA . CYS A 1 94 ? -3.857 -6.241 -1.144 1.00 98.44 94 CYS A CA 1
ATOM 724 C C . CYS A 1 94 ? -4.017 -5.888 0.343 1.00 98.44 94 CYS A C 1
ATOM 726 O O . CYS A 1 94 ? -3.597 -6.659 1.199 1.00 98.44 94 CYS A O 1
ATOM 728 N N . LEU A 1 95 ? -4.672 -4.767 0.663 1.00 98.56 95 LEU A N 1
ATOM 729 C CA . LEU A 1 95 ? -4.929 -4.363 2.049 1.00 98.56 95 LEU A CA 1
ATOM 730 C C . LEU A 1 95 ? -5.803 -5.379 2.791 1.00 98.56 95 LEU A C 1
ATOM 732 O O . LEU A 1 95 ? -5.515 -5.697 3.939 1.00 98.56 95 LEU A O 1
ATOM 736 N N . LEU A 1 96 ? -6.837 -5.915 2.138 1.00 97.88 96 LEU A N 1
ATOM 737 C CA . LEU A 1 96 ? -7.692 -6.949 2.725 1.00 97.88 96 LEU A CA 1
ATOM 738 C C . LEU A 1 96 ? -6.944 -8.264 2.925 1.00 97.88 96 LEU A C 1
ATOM 740 O O . LEU A 1 96 ? -7.065 -8.878 3.980 1.00 97.88 96 LEU A O 1
ATOM 744 N N . LYS A 1 97 ? -6.128 -8.667 1.948 1.00 97.25 97 LYS A N 1
ATOM 745 C CA . LYS A 1 97 ? -5.291 -9.867 2.047 1.00 97.25 97 LYS A CA 1
ATOM 746 C C . LYS A 1 97 ? -4.266 -9.779 3.182 1.00 97.25 97 LYS A C 1
ATOM 748 O O . LYS A 1 97 ? -3.937 -10.800 3.771 1.00 97.25 97 LYS A O 1
ATOM 753 N N . ALA A 1 98 ? -3.770 -8.579 3.475 1.00 97.44 98 ALA A N 1
ATOM 754 C CA . ALA A 1 98 ? -2.877 -8.311 4.600 1.00 97.44 98 ALA A CA 1
ATOM 755 C C . ALA A 1 98 ? -3.623 -7.981 5.910 1.00 97.44 98 ALA A C 1
ATOM 757 O O . ALA A 1 98 ? -2.982 -7.605 6.881 1.00 97.44 98 ALA A O 1
ATOM 758 N N . GLU A 1 99 ? -4.958 -8.075 5.942 1.00 97.25 99 GLU A N 1
ATOM 759 C CA . GLU A 1 99 ? -5.787 -7.739 7.112 1.00 97.25 99 GLU A CA 1
ATOM 760 C C . GLU A 1 99 ? -5.592 -6.300 7.644 1.00 97.25 99 GLU A C 1
ATOM 762 O O . GLU A 1 99 ? -5.889 -5.981 8.796 1.00 97.25 99 GLU A O 1
ATOM 767 N N . LEU A 1 100 ? -5.169 -5.374 6.776 1.00 97.88 100 LEU A N 1
ATOM 768 C CA . LEU A 1 100 ? -4.931 -3.963 7.090 1.00 97.88 100 LEU A CA 1
ATOM 769 C C . LEU A 1 100 ? -6.236 -3.156 7.031 1.00 97.88 100 LEU A C 1
ATOM 771 O O . LEU A 1 100 ? -6.397 -2.224 6.234 1.00 97.88 100 LEU A O 1
ATOM 775 N N . TYR A 1 101 ? -7.203 -3.520 7.877 1.00 97.62 101 TYR A N 1
ATOM 776 C CA . TYR A 1 101 ? -8.582 -3.025 7.787 1.00 97.62 101 TYR A CA 1
ATOM 777 C C . TYR A 1 101 ? -8.714 -1.508 7.942 1.00 97.62 101 TYR A C 1
ATOM 779 O O . TYR A 1 101 ? -9.563 -0.913 7.292 1.00 97.62 101 TYR A O 1
ATOM 787 N N . ARG A 1 102 ? -7.854 -0.844 8.724 1.00 97.50 102 ARG A N 1
ATOM 788 C CA . ARG A 1 102 ? -7.884 0.625 8.856 1.00 97.50 102 ARG A CA 1
ATOM 789 C C . ARG A 1 102 ? -7.560 1.329 7.533 1.00 97.50 102 ARG A C 1
ATOM 791 O O . ARG A 1 102 ? -8.206 2.316 7.181 1.00 97.50 102 ARG A O 1
ATOM 798 N N . ALA A 1 103 ? -6.563 0.833 6.802 1.00 98.44 103 ALA A N 1
ATOM 799 C CA . ALA A 1 103 ? -6.229 1.342 5.476 1.00 98.44 103 ALA A CA 1
ATOM 800 C C . ALA A 1 103 ? -7.293 0.927 4.448 1.00 98.44 103 ALA A C 1
ATOM 802 O O . ALA A 1 103 ? -7.681 1.740 3.610 1.00 98.44 103 ALA A O 1
ATOM 803 N N . ALA A 1 104 ? -7.810 -0.302 4.544 1.00 98.50 104 ALA A N 1
ATOM 804 C CA . ALA A 1 104 ? -8.869 -0.797 3.667 1.00 98.50 104 ALA A CA 1
ATOM 805 C C . ALA A 1 104 ? -10.168 0.021 3.808 1.00 98.50 104 ALA A C 1
ATOM 807 O O . ALA A 1 104 ? -10.752 0.407 2.798 1.00 98.50 104 ALA A O 1
ATOM 808 N N . ASP A 1 105 ? -10.571 0.365 5.036 1.00 98.50 105 ASP A N 1
ATOM 809 C CA . ASP A 1 105 ? -11.705 1.247 5.336 1.00 98.50 105 ASP A CA 1
ATOM 810 C C . ASP A 1 105 ? -11.501 2.627 4.697 1.00 98.50 105 ASP A C 1
ATOM 812 O O . ASP A 1 105 ? -12.401 3.160 4.045 1.00 98.50 105 ASP A O 1
ATOM 816 N N . PHE A 1 106 ? -10.298 3.202 4.829 1.00 98.50 106 PHE A N 1
ATOM 817 C CA . PHE A 1 106 ? -9.968 4.476 4.192 1.00 98.50 106 PHE A CA 1
ATOM 818 C C . PHE A 1 106 ? -10.098 4.394 2.667 1.00 98.50 106 PHE A C 1
ATOM 820 O O . PHE A 1 106 ? -10.751 5.241 2.061 1.00 98.50 106 PHE A O 1
ATOM 827 N N . VAL A 1 107 ? -9.532 3.366 2.034 1.00 98.38 107 VAL A N 1
ATOM 828 C CA . VAL A 1 107 ? -9.612 3.200 0.578 1.00 98.38 107 VAL A CA 1
ATOM 829 C C . VAL A 1 107 ? -11.058 2.991 0.121 1.00 98.38 107 VAL A C 1
ATOM 831 O O . VAL A 1 107 ? -11.517 3.691 -0.781 1.00 98.38 107 VAL A O 1
ATOM 834 N N . ALA A 1 108 ? -11.806 2.088 0.754 1.00 97.94 108 ALA A N 1
ATOM 835 C CA . ALA A 1 108 ? -13.174 1.766 0.358 1.00 97.94 108 ALA A CA 1
ATOM 836 C C . ALA A 1 108 ? -14.136 2.949 0.552 1.00 97.94 108 ALA A C 1
ATOM 838 O O . ALA A 1 108 ? -14.887 3.300 -0.358 1.00 97.94 108 ALA A O 1
ATOM 839 N N . VAL A 1 109 ? -14.084 3.608 1.712 1.00 97.75 109 VAL A N 1
ATOM 840 C CA . VAL A 1 109 ? -15.033 4.671 2.066 1.00 97.75 109 VAL A CA 1
ATOM 841 C C . VAL A 1 109 ? -14.595 6.021 1.503 1.00 97.75 109 VAL A C 1
ATOM 843 O O . VAL A 1 109 ? -15.401 6.748 0.921 1.00 97.75 109 VAL A O 1
ATOM 846 N N . GLN A 1 110 ? -13.319 6.387 1.656 1.00 96.38 110 GLN A N 1
ATOM 847 C CA . GLN A 1 110 ? -12.847 7.728 1.296 1.00 96.38 110 GLN A CA 1
ATOM 848 C C . GLN A 1 110 ? -12.432 7.838 -0.163 1.00 96.38 110 GLN A C 1
ATOM 850 O O . GLN A 1 110 ? -12.726 8.871 -0.769 1.00 96.38 110 GLN A O 1
ATOM 855 N N . LEU A 1 111 ? -11.792 6.812 -0.729 1.00 95.38 111 LEU A N 1
ATOM 856 C CA . LEU A 1 111 ? -11.421 6.829 -2.143 1.00 95.38 111 LEU A CA 1
ATOM 857 C C . LEU A 1 111 ? -12.578 6.320 -2.988 1.00 95.38 111 LEU A C 1
ATOM 859 O O . LEU A 1 111 ? -13.131 7.110 -3.729 1.00 95.38 111 LEU A O 1
ATOM 863 N N . LEU A 1 112 ? -13.021 5.073 -2.821 1.00 95.81 112 LEU A N 1
ATOM 864 C CA . LEU A 1 112 ? -14.014 4.446 -3.705 1.00 95.81 112 LEU A CA 1
ATOM 865 C C . LEU A 1 112 ? -15.470 4.868 -3.453 1.00 95.81 112 LEU A C 1
ATOM 867 O O . LEU A 1 112 ? -16.338 4.544 -4.262 1.00 95.81 112 LEU A O 1
ATOM 871 N N . LYS A 1 113 ? -15.749 5.587 -2.356 1.00 95.38 113 LYS A N 1
ATOM 872 C CA . LYS A 1 113 ? -17.108 5.997 -1.941 1.00 95.38 113 LYS A CA 1
ATOM 873 C C . LYS A 1 113 ? -18.077 4.812 -1.794 1.00 95.38 113 LYS A C 1
ATOM 875 O O . LYS A 1 113 ? -19.273 4.945 -2.047 1.00 95.38 113 LYS A O 1
ATOM 880 N N . GLY A 1 114 ? -17.546 3.657 -1.399 1.00 94.12 114 GLY A N 1
ATOM 881 C CA . GLY A 1 114 ? -18.290 2.433 -1.123 1.00 94.12 114 GLY A CA 1
ATOM 882 C C . GLY A 1 114 ? -18.496 2.180 0.376 1.00 94.12 114 GLY A C 1
ATOM 883 O O . GLY A 1 114 ? -18.090 2.994 1.212 1.00 94.12 114 GLY A O 1
ATOM 884 N N . PRO A 1 115 ? -19.130 1.050 0.735 1.00 96.62 115 PRO A N 1
ATOM 885 C CA . PRO A 1 115 ? -19.216 0.609 2.122 1.00 96.62 115 PRO A CA 1
ATOM 886 C C . PRO A 1 115 ? -17.839 0.168 2.653 1.00 96.62 115 PRO A C 1
ATOM 888 O O . PRO A 1 115 ? -16.984 -0.246 1.864 1.00 96.62 115 PRO A O 1
ATOM 891 N N . PRO A 1 116 ? -17.614 0.212 3.979 1.00 96.88 116 PRO A N 1
ATOM 892 C CA . PRO A 1 116 ? -16.421 -0.375 4.576 1.00 96.88 116 PRO A CA 1
ATOM 893 C C . PRO A 1 116 ? -16.386 -1.896 4.332 1.00 96.88 116 PRO A C 1
ATOM 895 O O . PRO A 1 116 ? -17.446 -2.533 4.281 1.00 96.88 116 PRO A O 1
ATOM 898 N N . PRO A 1 117 ? -15.198 -2.505 4.186 1.00 97.19 117 PRO A N 1
ATOM 899 C CA . PRO A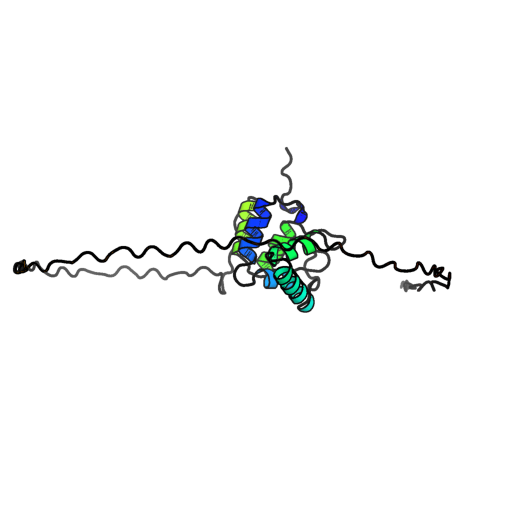 1 117 ? -15.078 -3.946 4.025 1.00 97.19 117 PRO A CA 1
ATOM 900 C C . PRO A 1 117 ? -15.626 -4.724 5.226 1.00 97.19 117 PRO A C 1
ATOM 902 O O . PRO A 1 117 ? -15.521 -4.299 6.379 1.00 97.19 117 PRO A O 1
ATOM 905 N N . ARG A 1 118 ? -16.185 -5.909 4.957 1.00 96.19 118 ARG A N 1
ATOM 906 C CA . ARG A 1 118 ? -16.663 -6.818 6.004 1.00 96.19 118 ARG A CA 1
ATOM 907 C C . ARG A 1 118 ? -15.479 -7.294 6.852 1.00 96.19 118 ARG A C 1
ATOM 909 O O . ARG A 1 118 ? -14.469 -7.737 6.310 1.00 96.19 118 ARG A O 1
ATOM 916 N N . ARG A 1 119 ? -15.623 -7.224 8.177 1.00 96.56 119 ARG A N 1
ATOM 917 C CA . ARG A 1 119 ? -14.658 -7.794 9.127 1.00 96.56 119 ARG A CA 1
ATOM 918 C C . ARG A 1 119 ? -14.799 -9.323 9.192 1.00 96.56 119 ARG A C 1
ATOM 920 O O . ARG A 1 119 ? -15.908 -9.825 8.985 1.00 96.56 119 ARG A O 1
ATOM 927 N N . PRO A 1 120 ? -13.712 -10.062 9.459 1.00 95.81 120 PRO A N 1
ATOM 928 C CA . PRO A 1 120 ? -13.765 -11.512 9.584 1.00 95.81 120 PRO A CA 1
ATOM 929 C C . PRO A 1 120 ? -14.573 -11.917 10.826 1.00 95.81 120 PRO A C 1
ATOM 931 O O . PRO A 1 120 ? -14.728 -11.138 11.764 1.00 95.81 120 PRO A O 1
ATOM 934 N N . GLU A 1 121 ? -15.103 -13.141 10.830 1.00 94.75 121 GLU A N 1
ATOM 935 C CA . GLU A 1 121 ? -15.869 -13.689 11.966 1.00 94.75 121 GLU A CA 1
ATOM 936 C C . GLU A 1 121 ? -14.962 -14.157 13.117 1.00 94.75 121 GLU A C 1
ATOM 938 O O . GLU A 1 121 ? -15.425 -14.363 14.235 1.00 94.75 121 GLU A O 1
ATOM 943 N N . SER A 1 122 ? -13.662 -14.306 12.854 1.00 93.44 122 SER A N 1
ATOM 944 C CA . SER A 1 122 ? -12.643 -14.703 13.826 1.00 93.44 122 SER A CA 1
ATOM 945 C C . SER A 1 122 ? -11.348 -13.910 13.613 1.00 93.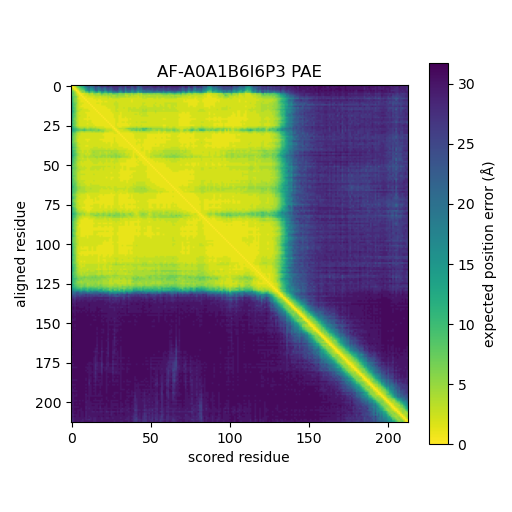44 122 SER A C 1
ATOM 947 O O . SER A 1 122 ? -11.196 -13.211 12.611 1.00 93.44 122 SER A O 1
ATOM 949 N N . GLY A 1 123 ? -10.412 -14.020 14.555 1.00 93.12 123 GLY A N 1
ATOM 950 C CA . GLY A 1 123 ? -9.134 -13.313 14.526 1.00 93.12 123 GLY A CA 1
ATOM 951 C C . GLY A 1 123 ? -9.181 -11.913 15.156 1.00 93.12 123 GLY A C 1
ATOM 952 O O . GLY A 1 123 ? -10.204 -11.499 15.704 1.00 93.12 123 GLY A O 1
ATOM 953 N N . PRO A 1 124 ? -8.065 -11.168 15.101 1.00 93.75 124 PRO A N 1
ATOM 954 C CA . PRO A 1 124 ? -7.901 -9.910 15.836 1.00 93.75 124 PRO A CA 1
ATOM 955 C C . PRO A 1 124 ? -8.828 -8.786 15.354 1.00 93.75 124 PRO A C 1
ATOM 957 O O . PRO A 1 124 ? -9.118 -7.861 16.107 1.00 93.75 124 PRO A O 1
ATOM 960 N N . ALA A 1 125 ? -9.295 -8.852 14.106 1.00 93.62 125 ALA A N 1
ATOM 961 C CA . ALA A 1 125 ? -10.177 -7.848 13.519 1.00 93.62 125 ALA A CA 1
ATOM 962 C C . ALA A 1 125 ? -11.677 -8.166 13.666 1.00 93.62 125 ALA A C 1
ATOM 964 O O . ALA A 1 125 ? -12.503 -7.356 13.230 1.00 93.62 125 ALA A O 1
ATOM 965 N N . ALA A 1 126 ? -12.029 -9.327 14.233 1.00 95.31 126 ALA A N 1
ATOM 966 C CA . ALA A 1 126 ? -13.413 -9.741 14.424 1.00 95.31 126 ALA A CA 1
ATOM 967 C C . ALA A 1 126 ? -14.117 -8.911 15.504 1.00 95.31 126 ALA A C 1
ATOM 969 O O . ALA A 1 126 ? -13.507 -8.450 16.470 1.00 95.31 126 ALA A O 1
ATOM 970 N N . ALA A 1 127 ? -15.426 -8.717 15.340 1.00 93.00 127 ALA A N 1
ATOM 971 C CA . ALA A 1 127 ? -16.232 -8.005 16.323 1.00 93.00 127 ALA A CA 1
ATOM 972 C C . ALA A 1 127 ? -16.382 -8.836 17.607 1.00 93.00 127 ALA A C 1
ATOM 974 O O . ALA A 1 127 ? -16.731 -10.015 17.556 1.00 93.00 127 ALA A O 1
ATOM 975 N N . VAL A 1 128 ? -16.163 -8.205 18.761 1.00 92.56 128 VAL A N 1
ATOM 976 C CA . VAL A 1 128 ? -16.402 -8.827 20.068 1.00 92.56 128 VAL A CA 1
ATOM 977 C C . VAL A 1 128 ? -17.882 -8.688 20.409 1.00 92.56 128 VAL A C 1
ATOM 979 O O . VAL A 1 128 ? -18.394 -7.576 20.533 1.00 92.56 128 VAL A O 1
ATOM 982 N N . VAL A 1 129 ? -18.569 -9.820 20.557 1.00 91.31 129 VAL A N 1
ATOM 983 C CA . VAL A 1 129 ? -19.946 -9.865 21.059 1.00 91.31 129 VAL A CA 1
ATOM 984 C C . VAL A 1 129 ? -19.886 -10.009 22.572 1.00 91.31 129 VAL A C 1
ATOM 986 O O . VAL A 1 129 ? -19.363 -10.998 23.083 1.00 91.31 129 VAL A O 1
ATOM 989 N N . TYR A 1 130 ? -20.420 -9.026 23.289 1.00 85.75 130 TYR A N 1
ATOM 990 C CA . TYR A 1 130 ? -20.613 -9.137 24.729 1.00 85.75 130 TYR A CA 1
ATOM 991 C C . TYR A 1 130 ? -21.939 -9.860 24.983 1.00 85.75 130 TYR A C 1
ATOM 993 O O . TYR A 1 130 ? -22.959 -9.436 24.437 1.00 85.75 130 TYR A O 1
ATOM 1001 N N . PRO A 1 131 ? -21.956 -10.952 25.767 1.00 84.38 131 PRO A N 1
ATOM 1002 C CA . PRO A 1 131 ? -23.206 -11.524 26.237 1.00 84.38 131 PRO A CA 1
ATOM 1003 C C . PRO A 1 131 ? -23.945 -10.469 27.066 1.00 84.38 131 PRO A C 1
ATOM 1005 O O . PRO A 1 131 ? -23.389 -9.931 28.022 1.00 84.38 131 PRO A O 1
ATOM 1008 N N . GLU A 1 132 ? -25.181 -10.157 26.686 1.00 76.06 132 GLU A N 1
ATOM 1009 C CA . GLU A 1 132 ? -26.082 -9.343 27.502 1.00 76.06 132 GLU A CA 1
ATOM 1010 C C . GLU A 1 132 ? -26.347 -10.108 28.811 1.00 76.06 132 GLU A C 1
ATOM 1012 O O . GLU A 1 132 ? -27.036 -11.131 28.816 1.00 76.06 132 GLU A O 1
ATOM 1017 N N . GLU A 1 133 ? -25.759 -9.653 29.920 1.00 72.50 133 GLU A N 1
ATOM 1018 C CA . GLU A 1 133 ? -26.071 -10.167 31.256 1.00 72.50 133 GLU A CA 1
ATOM 1019 C C . GLU A 1 133 ? -27.576 -9.978 31.516 1.00 72.50 133 GLU A C 1
ATOM 1021 O O . GLU A 1 133 ? -28.076 -8.852 31.400 1.00 72.50 133 GLU A O 1
ATOM 1026 N N . PRO A 1 134 ? -28.337 -11.031 31.873 1.00 61.72 134 PRO A N 1
ATOM 1027 C CA . PRO A 1 134 ? -29.745 -10.866 32.187 1.00 61.72 134 PRO A CA 1
ATOM 1028 C C . PRO A 1 134 ? -29.855 -9.952 33.407 1.00 61.72 134 PRO A C 1
ATOM 1030 O O . PRO A 1 134 ? -29.396 -10.291 34.498 1.00 61.72 134 PRO A O 1
ATOM 1033 N N . ALA A 1 135 ? -30.466 -8.783 33.214 1.00 60.62 135 ALA A N 1
ATOM 1034 C CA . ALA A 1 135 ? -30.745 -7.812 34.259 1.00 60.62 135 ALA A CA 1
ATOM 1035 C C . ALA A 1 135 ? -31.502 -8.472 35.428 1.00 60.62 135 ALA A C 1
ATOM 1037 O O . ALA A 1 135 ? -32.726 -8.561 35.443 1.00 60.62 135 ALA A O 1
ATOM 1038 N N . SER A 1 136 ? -30.760 -8.941 36.429 1.00 58.78 136 SER A N 1
ATOM 1039 C CA . SER A 1 136 ? -31.290 -9.444 37.691 1.00 58.78 136 SER A CA 1
ATOM 1040 C C . SER A 1 136 ? -30.532 -8.809 38.852 1.00 58.78 136 SER A C 1
ATOM 1042 O O . SER A 1 136 ? -29.923 -9.483 39.679 1.00 58.78 136 SER A O 1
ATOM 1044 N N . ARG A 1 137 ? -30.622 -7.480 38.953 1.00 55.09 137 ARG A N 1
ATOM 1045 C CA . ARG A 1 137 ? -30.621 -6.820 40.262 1.00 55.09 137 ARG A CA 1
ATOM 1046 C C . ARG A 1 137 ? -32.072 -6.648 40.684 1.00 55.09 137 ARG A C 1
ATOM 1048 O O . ARG A 1 137 ? -32.700 -5.644 40.377 1.00 55.09 137 ARG A O 1
ATOM 1055 N N . LYS A 1 138 ? -32.601 -7.672 41.353 1.00 54.00 138 LYS A N 1
ATOM 1056 C CA . LYS A 1 138 ? -33.770 -7.499 42.211 1.00 54.00 138 LYS A CA 1
ATOM 1057 C C . LYS A 1 138 ? -33.338 -6.694 43.433 1.00 54.00 138 LYS A C 1
ATOM 1059 O O . LYS A 1 138 ? -32.302 -6.988 44.025 1.00 54.00 138 LYS A O 1
ATOM 1064 N N . ASP A 1 139 ? -34.129 -5.671 43.712 1.00 50.25 139 ASP A N 1
ATOM 1065 C CA . ASP A 1 139 ? -34.270 -4.899 44.941 1.00 50.25 139 ASP A CA 1
ATOM 1066 C C . ASP A 1 139 ? -33.342 -5.257 46.111 1.00 50.25 139 ASP A C 1
ATOM 1068 O O . ASP A 1 139 ? -33.524 -6.249 46.813 1.00 50.25 139 ASP A O 1
ATOM 1072 N N . LEU A 1 140 ? -32.429 -4.333 46.407 1.00 51.16 140 LEU A N 1
ATOM 1073 C CA . LEU A 1 140 ? -32.052 -4.028 47.782 1.00 51.16 140 LEU A CA 1
ATOM 1074 C C . LEU A 1 140 ? -32.585 -2.630 48.089 1.00 51.16 140 LEU A C 1
ATOM 1076 O O . LEU A 1 140 ? -31.859 -1.640 48.082 1.00 51.16 140 LEU A O 1
ATOM 1080 N N . THR A 1 141 ? -33.887 -2.559 48.362 1.00 53.06 141 THR A N 1
ATOM 1081 C CA . THR A 1 141 ? -34.412 -1.544 49.270 1.00 53.06 141 THR A CA 1
ATOM 1082 C C . THR A 1 141 ? -33.828 -1.836 50.651 1.00 53.06 141 THR A C 1
ATOM 1084 O O . THR A 1 141 ? -34.338 -2.684 51.382 1.00 53.06 141 THR A O 1
ATOM 1087 N N . VAL A 1 142 ? -32.735 -1.165 51.004 1.00 52.38 142 VAL A N 1
ATOM 1088 C CA . VAL A 1 142 ? -32.293 -1.063 52.396 1.00 52.38 142 VAL A CA 1
ATOM 1089 C C . VAL A 1 142 ? -32.470 0.388 52.812 1.00 52.38 142 VAL A C 1
ATOM 1091 O O . VAL A 1 142 ? -31.840 1.290 52.273 1.00 52.38 142 VAL A O 1
ATOM 1094 N N . ALA A 1 143 ? -33.440 0.529 53.711 1.00 43.00 143 ALA A N 1
ATOM 1095 C CA . ALA A 1 143 ? -33.805 1.635 54.578 1.00 43.00 143 ALA A CA 1
ATOM 1096 C C . ALA A 1 143 ? -32.876 2.859 54.617 1.00 43.00 143 ALA A C 1
ATOM 1098 O O . ALA A 1 143 ? -31.662 2.745 54.786 1.00 43.00 143 ALA A O 1
ATOM 1099 N N . SER A 1 144 ? -33.524 4.030 54.604 1.00 52.97 144 SER A N 1
ATOM 1100 C CA . SER A 1 144 ? -33.029 5.287 55.163 1.00 52.97 144 SER A 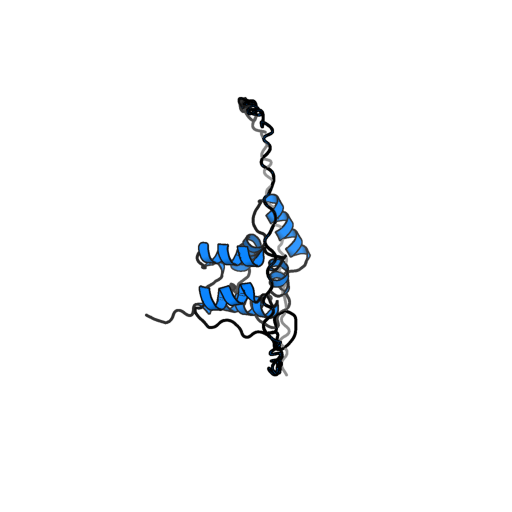CA 1
ATOM 1101 C C . SER A 1 144 ? -32.116 5.063 56.364 1.00 52.97 144 SER A C 1
ATOM 1103 O O . SER A 1 144 ? -32.540 4.524 57.387 1.00 52.97 144 SER A O 1
ATOM 1105 N N . VAL A 1 145 ? -30.887 5.556 56.254 1.00 49.00 145 VAL A N 1
ATOM 1106 C CA . VAL A 1 145 ? -30.070 5.907 57.412 1.00 49.00 145 VAL A CA 1
ATOM 1107 C C . VAL A 1 145 ? -29.942 7.424 57.401 1.00 49.00 145 VAL A C 1
ATOM 1109 O O . VAL A 1 145 ? -29.053 7.994 56.772 1.00 49.00 145 VAL A O 1
ATOM 1112 N N . ASP A 1 146 ? -30.875 8.071 58.094 1.00 53.50 146 ASP A N 1
ATOM 1113 C CA . ASP A 1 146 ? -30.666 9.388 58.679 1.00 53.50 146 ASP A CA 1
ATOM 1114 C C . ASP A 1 146 ? -29.522 9.281 59.697 1.00 53.50 146 ASP A C 1
ATOM 1116 O O . ASP A 1 146 ? -29.746 8.862 60.830 1.00 53.50 146 ASP A O 1
ATOM 1120 N N . ASN A 1 147 ? -28.287 9.604 59.297 1.00 47.12 147 ASN A N 1
ATOM 1121 C CA . ASN A 1 147 ? -27.289 10.187 60.202 1.00 47.12 147 ASN A CA 1
ATOM 1122 C C . ASN A 1 147 ? -26.042 10.659 59.435 1.00 47.12 147 ASN A C 1
ATOM 1124 O O . ASN A 1 147 ? -25.130 9.879 59.165 1.00 47.12 147 ASN A O 1
ATOM 1128 N N . ILE A 1 148 ? -25.978 11.952 59.115 1.00 51.50 148 ILE A N 1
ATOM 1129 C CA . ILE A 1 148 ? -24.720 12.627 58.771 1.00 51.50 148 ILE A CA 1
ATOM 1130 C C . ILE A 1 148 ? -24.252 13.353 60.039 1.00 51.50 148 ILE A C 1
ATOM 1132 O O . ILE A 1 148 ? -24.851 14.367 60.396 1.00 51.50 148 ILE A O 1
ATOM 1136 N N . PRO A 1 149 ? -23.198 12.897 60.738 1.00 46.34 149 PRO A N 1
ATOM 1137 C CA . PRO A 1 149 ? -22.506 13.758 61.682 1.00 46.34 149 PRO A CA 1
ATOM 1138 C C . PRO A 1 149 ? -21.673 14.786 60.901 1.00 46.34 149 PRO A C 1
ATOM 1140 O O . PRO A 1 149 ? -20.839 14.429 60.068 1.00 46.34 149 PRO A O 1
ATOM 1143 N N . SER A 1 150 ? -21.940 16.068 61.164 1.00 54.50 150 SER A N 1
ATOM 1144 C CA . SER A 1 150 ? -21.224 17.225 60.620 1.00 54.50 150 SER A CA 1
ATOM 1145 C C . SER A 1 150 ? -19.705 17.067 60.685 1.00 54.50 150 SER A C 1
ATOM 1147 O O . SER A 1 150 ? -19.142 16.733 61.728 1.00 54.50 150 SER A O 1
ATOM 1149 N N . ALA A 1 151 ? -19.048 17.389 59.570 1.00 59.62 151 ALA A N 1
ATOM 1150 C CA . ALA A 1 151 ? -17.604 17.545 59.493 1.00 59.62 151 ALA A CA 1
ATOM 1151 C C . ALA A 1 151 ? -17.114 18.641 60.467 1.00 59.62 151 ALA A C 1
ATOM 1153 O O . ALA A 1 151 ? -17.744 19.701 60.556 1.00 59.62 151 ALA A O 1
ATOM 1154 N N . PRO A 1 152 ? -15.994 18.432 61.181 1.00 63.44 152 PRO A N 1
ATOM 1155 C CA . PRO A 1 152 ? -15.367 19.482 61.974 1.00 63.44 152 PRO A CA 1
ATOM 1156 C C . PRO A 1 152 ? -14.684 20.523 61.061 1.00 63.44 152 PRO A C 1
ATOM 1158 O O . PRO A 1 152 ? -14.138 20.154 60.017 1.00 63.44 152 PRO A O 1
ATOM 1161 N N . PRO A 1 153 ? -14.693 21.819 61.427 1.00 61.19 153 PRO A N 1
ATOM 1162 C CA . PRO A 1 153 ? -14.042 22.863 60.642 1.00 61.19 153 PRO A CA 1
ATOM 1163 C C . PRO A 1 153 ? -12.514 22.719 60.662 1.00 61.19 153 PRO A C 1
ATOM 1165 O O . PRO A 1 153 ? -11.910 22.437 61.697 1.00 61.19 153 PRO A O 1
ATOM 1168 N N . LEU A 1 154 ? -11.899 22.944 59.498 1.00 57.66 154 LEU A N 1
ATOM 1169 C CA . LEU A 1 154 ? -10.451 23.050 59.326 1.00 57.66 154 LEU A CA 1
ATOM 1170 C C . LEU A 1 154 ? -9.910 24.271 60.094 1.00 57.66 154 LEU A C 1
ATOM 1172 O O . LEU A 1 154 ? -10.499 25.350 59.987 1.00 57.66 154 LEU A O 1
ATOM 1176 N N . PRO A 1 155 ? -8.790 24.146 60.828 1.00 52.81 155 PRO A N 1
ATOM 1177 C CA . PRO A 1 155 ? -8.116 25.295 61.411 1.00 52.81 155 PRO A CA 1
ATOM 1178 C C . PRO A 1 155 ? -7.421 26.119 60.321 1.00 52.81 155 PRO A C 1
ATOM 1180 O O . PRO A 1 155 ? -6.579 25.628 59.567 1.00 52.81 155 PRO A O 1
ATOM 1183 N N . SER A 1 156 ? -7.801 27.391 60.263 1.00 52.25 156 SER A N 1
ATOM 1184 C CA . SER A 1 156 ? -7.107 28.447 59.539 1.00 52.25 156 SER A CA 1
ATOM 1185 C C . SER A 1 156 ? -5.831 28.796 60.292 1.00 52.25 156 SER A C 1
ATOM 1187 O O . SER A 1 156 ? -5.911 29.542 61.259 1.00 52.25 156 SER A O 1
ATOM 1189 N N . ASP A 1 157 ? -4.676 28.315 59.839 1.00 51.59 157 ASP A N 1
ATOM 1190 C CA . ASP A 1 157 ? -3.409 28.945 60.198 1.00 51.59 157 ASP A CA 1
ATOM 1191 C C . ASP A 1 157 ? -2.493 29.099 58.983 1.00 51.59 157 ASP A C 1
ATOM 1193 O O . ASP A 1 157 ? -2.082 28.164 58.297 1.00 51.59 157 ASP A O 1
ATOM 1197 N N . ILE A 1 158 ? -2.248 30.379 58.735 1.00 47.91 158 ILE A N 1
ATOM 1198 C CA . ILE A 1 158 ? -1.341 31.020 57.800 1.00 47.91 158 ILE A CA 1
ATOM 1199 C C . ILE A 1 158 ? 0.087 30.500 57.983 1.00 47.91 158 ILE A C 1
ATOM 1201 O O . ILE A 1 158 ? 0.654 30.620 59.066 1.00 47.91 158 ILE A O 1
ATOM 1205 N N . VAL A 1 159 ? 0.724 30.074 56.888 1.00 44.56 159 VAL A N 1
ATOM 1206 C CA . VAL A 1 159 ? 2.171 30.258 56.724 1.00 44.56 159 VAL A CA 1
ATOM 1207 C C . VAL A 1 159 ? 2.452 30.789 55.321 1.00 44.56 159 VAL A C 1
ATOM 1209 O O . VAL A 1 159 ? 2.250 30.129 54.305 1.00 44.56 159 VAL A O 1
ATOM 1212 N N . THR A 1 160 ? 2.889 32.041 55.321 1.00 40.38 160 THR A N 1
ATOM 1213 C CA . THR A 1 160 ? 3.458 32.860 54.254 1.00 40.38 160 THR A CA 1
ATOM 1214 C C . THR A 1 160 ? 4.292 32.069 53.240 1.00 40.38 160 THR A C 1
ATOM 1216 O O . THR A 1 160 ? 5.369 31.572 53.564 1.00 40.38 160 THR A O 1
ATOM 1219 N N . VAL A 1 161 ? 3.832 32.022 51.985 1.00 43.19 161 VAL A N 1
ATOM 1220 C CA . VAL A 1 161 ? 4.650 31.613 50.835 1.00 43.19 161 VAL A CA 1
ATOM 1221 C C . VAL A 1 161 ? 5.456 32.821 50.367 1.00 43.19 161 VAL A C 1
ATOM 1223 O O . VAL A 1 161 ? 4.921 33.782 49.815 1.00 43.19 161 VAL A O 1
ATOM 1226 N N . THR A 1 162 ? 6.758 32.771 50.619 1.00 50.03 162 THR A N 1
ATOM 1227 C CA . THR A 1 162 ? 7.771 33.671 50.065 1.00 50.03 162 THR A CA 1
ATOM 1228 C C . THR A 1 162 ? 7.817 33.516 48.534 1.00 50.03 162 THR A C 1
ATOM 123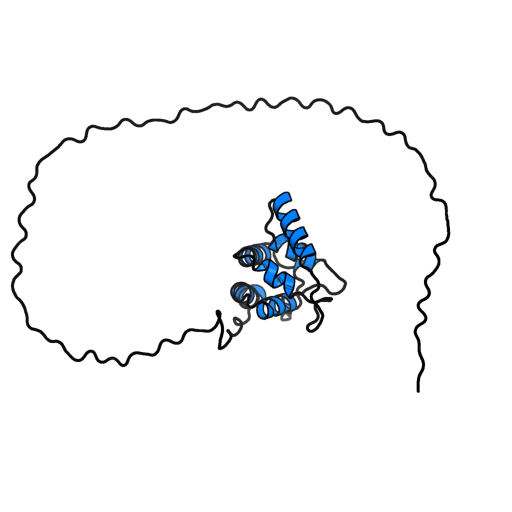0 O O . THR A 1 162 ? 7.787 32.381 48.051 1.00 50.03 162 THR A O 1
ATOM 1233 N N . PRO A 1 163 ? 7.910 34.599 47.739 1.00 48.28 163 PRO A N 1
ATOM 1234 C CA . PRO A 1 163 ? 7.946 34.485 46.286 1.00 48.28 163 PRO A CA 1
ATOM 1235 C C . PRO A 1 163 ? 9.316 33.986 45.815 1.00 48.28 163 PRO A C 1
ATOM 1237 O O . PRO A 1 163 ? 10.347 34.592 46.107 1.00 48.28 163 PRO A O 1
ATOM 1240 N N . ILE A 1 164 ? 9.316 32.889 45.058 1.00 49.31 164 ILE A N 1
ATOM 1241 C CA . ILE A 1 164 ? 10.491 32.380 44.345 1.00 49.31 164 ILE A CA 1
ATOM 1242 C C . ILE A 1 164 ? 10.713 33.272 43.108 1.00 49.31 164 ILE A C 1
ATOM 1244 O O . ILE A 1 164 ? 9.790 33.414 42.302 1.00 49.31 164 ILE A O 1
ATOM 1248 N N . PRO A 1 165 ? 11.899 33.882 42.927 1.00 50.25 165 PRO A N 1
ATOM 1249 C CA . PRO A 1 165 ? 12.187 34.690 41.752 1.00 50.25 165 PRO A CA 1
ATOM 1250 C C . PRO A 1 165 ? 12.326 33.829 40.491 1.00 50.25 165 PRO A C 1
ATOM 1252 O O . PRO A 1 165 ? 12.989 32.792 40.471 1.00 50.25 165 PRO A O 1
ATOM 1255 N N . SER A 1 166 ? 11.705 34.323 39.421 1.00 44.97 166 SER A N 1
ATOM 1256 C CA . SER A 1 166 ? 11.789 33.842 38.047 1.00 44.97 166 SER A CA 1
ATOM 1257 C C . SER A 1 166 ? 13.241 33.768 37.567 1.00 44.97 166 SER A C 1
ATOM 1259 O O . SER A 1 166 ? 13.894 34.797 37.382 1.00 44.97 166 SER A O 1
ATOM 1261 N N . SER A 1 167 ? 13.738 32.554 37.331 1.00 42.03 167 SER A N 1
ATOM 1262 C CA . SER A 1 167 ? 15.006 32.341 36.636 1.00 42.03 167 SER A CA 1
ATOM 1263 C C . SER A 1 167 ? 14.760 32.363 35.130 1.00 42.03 167 SER A C 1
ATOM 1265 O O . SER A 1 167 ? 14.237 31.420 34.537 1.00 42.03 167 SER A O 1
ATOM 1267 N N . THR A 1 168 ? 15.101 33.496 34.528 1.00 55.50 168 THR A N 1
ATOM 1268 C CA . THR A 1 168 ? 15.224 33.691 33.086 1.00 55.50 168 THR A CA 1
ATOM 1269 C C . THR A 1 168 ? 16.400 32.851 32.571 1.00 55.50 168 THR A C 1
ATOM 1271 O O . THR A 1 168 ? 17.509 33.005 33.090 1.00 55.50 168 THR A O 1
ATOM 1274 N N . PRO A 1 169 ? 16.226 31.982 31.561 1.00 57.94 169 PRO A N 1
ATOM 1275 C CA . PRO A 1 169 ? 17.355 31.298 30.944 1.00 57.94 169 PRO A CA 1
ATOM 1276 C C . PRO A 1 169 ? 18.210 32.297 30.141 1.00 57.94 169 PRO A C 1
ATOM 1278 O O . PRO A 1 169 ? 17.660 33.185 29.481 1.00 57.94 169 PRO A O 1
ATOM 1281 N N . PRO A 1 170 ? 19.550 32.185 30.169 1.00 52.12 170 PRO A N 1
ATOM 1282 C CA . PRO A 1 170 ? 20.422 33.071 29.413 1.00 52.12 170 PRO A CA 1
ATOM 1283 C C . PRO A 1 170 ? 20.250 32.855 27.905 1.00 52.12 170 PRO A C 1
ATOM 1285 O O . PRO A 1 170 ? 20.356 31.744 27.386 1.00 52.12 170 PRO A O 1
ATOM 1288 N N . HIS A 1 171 ? 20.012 33.963 27.207 1.00 49.44 171 HIS A N 1
ATOM 1289 C CA . HIS A 1 171 ? 20.031 34.082 25.757 1.00 49.44 171 HIS A CA 1
ATOM 1290 C C . HIS A 1 171 ? 21.453 33.806 25.244 1.00 49.44 171 HIS A C 1
ATOM 1292 O O . HIS A 1 171 ? 22.312 34.688 25.239 1.00 49.44 171 HIS A O 1
ATOM 1298 N N . LEU A 1 172 ? 21.714 32.567 24.821 1.00 45.22 172 LEU A N 1
ATOM 1299 C CA . LEU A 1 172 ? 22.898 32.227 24.039 1.00 45.22 172 LEU A CA 1
ATOM 1300 C C . LEU A 1 172 ? 22.716 32.783 22.623 1.00 45.22 172 LEU A C 1
ATOM 1302 O O . LEU A 1 172 ? 22.211 32.114 21.725 1.00 45.22 172 LEU A O 1
ATOM 1306 N N . SER A 1 173 ? 23.138 34.028 22.422 1.00 50.12 173 SER A N 1
ATOM 1307 C CA . SER A 1 173 ? 23.411 34.583 21.099 1.00 50.12 173 SER A CA 1
ATOM 1308 C C . SER A 1 173 ? 24.629 33.874 20.507 1.00 50.12 173 SER A C 1
ATOM 1310 O O . SER A 1 173 ? 25.760 34.338 20.623 1.00 50.12 173 SER A O 1
ATOM 1312 N N . VAL A 1 174 ? 24.392 32.718 19.891 1.00 48.03 174 VAL A N 1
ATOM 1313 C CA . VAL A 1 174 ? 25.344 32.091 18.977 1.00 48.03 174 VAL A CA 1
ATOM 1314 C C . VAL A 1 174 ? 25.104 32.708 17.608 1.00 48.03 174 VAL A C 1
ATOM 1316 O O . VAL A 1 174 ? 24.148 32.368 16.917 1.00 48.03 174 VAL A O 1
ATOM 1319 N N . THR A 1 175 ? 25.962 33.648 17.225 1.00 54.97 175 THR A N 1
ATOM 1320 C CA . THR A 1 175 ? 26.067 34.104 15.838 1.00 54.97 175 THR A CA 1
ATOM 1321 C C . THR A 1 175 ? 26.586 32.929 15.003 1.00 54.97 175 THR A C 1
ATOM 1323 O O . THR A 1 175 ? 27.704 32.475 15.260 1.00 54.97 175 THR A O 1
ATOM 1326 N N . PRO A 1 176 ? 25.840 32.403 14.015 1.00 46.12 176 PRO A N 1
ATOM 1327 C CA . PRO A 1 176 ? 26.397 31.424 13.098 1.00 46.12 176 PRO A CA 1
ATOM 1328 C C . PRO A 1 176 ? 27.415 32.131 12.199 1.00 46.12 176 PRO A C 1
ATOM 1330 O O . PRO A 1 176 ? 27.066 32.855 11.267 1.00 46.12 176 PRO A O 1
ATOM 1333 N N . GLN A 1 177 ? 28.697 31.940 12.501 1.00 49.78 177 GLN A N 1
ATOM 1334 C CA . GLN A 1 177 ? 29.782 32.299 11.602 1.00 49.78 177 GLN A CA 1
ATOM 1335 C C . GLN A 1 177 ? 29.779 31.280 10.460 1.00 49.78 177 GLN A C 1
ATOM 1337 O O . GLN A 1 177 ? 30.294 30.172 10.593 1.00 49.78 177 GLN A O 1
ATOM 1342 N N . PHE A 1 178 ? 29.136 31.641 9.350 1.00 54.38 178 PHE A N 1
ATOM 1343 C CA . PHE A 1 178 ? 29.237 30.886 8.108 1.00 54.38 178 PHE A CA 1
ATOM 1344 C C . PHE A 1 178 ? 30.711 30.844 7.680 1.00 54.38 178 PHE A C 1
ATOM 1346 O O . PHE A 1 178 ? 31.307 31.908 7.484 1.00 54.38 178 PHE A O 1
ATOM 1353 N N . PRO A 1 179 ? 31.327 29.661 7.514 1.00 52.41 179 PRO A N 1
ATOM 1354 C CA . PRO A 1 179 ? 32.586 29.585 6.801 1.00 52.41 179 PRO A CA 1
ATOM 1355 C C . PRO A 1 179 ? 32.326 30.002 5.351 1.00 52.41 179 PRO A C 1
ATOM 1357 O O . PRO A 1 179 ? 31.463 29.442 4.672 1.00 52.41 179 PRO A O 1
ATOM 1360 N N . SER A 1 180 ? 33.059 31.015 4.889 1.00 60.94 180 SER A N 1
ATOM 1361 C CA . SER A 1 180 ? 33.101 31.406 3.483 1.00 60.94 180 SER A CA 1
ATOM 1362 C C . SER A 1 180 ? 33.329 30.165 2.611 1.00 60.94 180 SER A C 1
ATOM 1364 O O . SER A 1 180 ? 34.208 29.362 2.941 1.00 60.94 180 SER A O 1
ATOM 1366 N N . PRO A 1 181 ? 32.594 29.986 1.499 1.00 55.53 181 PRO A N 1
ATOM 1367 C CA . PRO A 1 181 ? 32.836 28.867 0.605 1.00 55.53 181 PRO A CA 1
ATOM 1368 C C . PRO A 1 181 ? 34.258 28.976 0.050 1.00 55.53 181 PRO A C 1
ATOM 1370 O O . PRO A 1 181 ? 34.581 29.889 -0.714 1.00 55.53 181 PRO A O 1
ATOM 1373 N N . GLN A 1 182 ? 35.123 28.041 0.448 1.00 52.31 182 GLN A N 1
ATOM 1374 C CA . GLN A 1 182 ? 36.366 27.816 -0.267 1.00 52.31 182 GLN A CA 1
ATOM 1375 C C . GLN A 1 182 ? 36.001 27.393 -1.687 1.00 52.31 182 GLN A C 1
ATOM 1377 O O . GLN A 1 182 ? 35.264 26.434 -1.912 1.00 52.31 182 GLN A O 1
ATOM 1382 N N . ARG A 1 183 ? 36.496 28.179 -2.639 1.00 49.34 183 ARG A N 1
ATOM 1383 C CA . ARG A 1 183 ? 36.414 27.955 -4.076 1.00 49.34 183 ARG A CA 1
ATOM 1384 C C . ARG A 1 183 ? 36.877 26.526 -4.367 1.00 49.34 183 ARG A C 1
ATOM 1386 O O . ARG A 1 183 ? 38.069 26.243 -4.286 1.00 49.34 183 ARG A O 1
ATOM 1393 N N . ALA A 1 184 ? 35.934 25.636 -4.670 1.00 42.03 184 ALA A N 1
ATOM 1394 C CA . ALA A 1 184 ? 36.245 24.293 -5.127 1.00 42.03 184 ALA A CA 1
ATOM 1395 C C . ALA A 1 184 ? 37.068 24.417 -6.414 1.00 42.03 184 ALA A C 1
ATOM 1397 O O . ALA A 1 184 ? 36.588 24.919 -7.432 1.00 42.03 184 ALA A O 1
ATOM 1398 N N . ALA A 1 185 ? 38.337 24.027 -6.329 1.00 46.19 185 ALA A N 1
ATOM 1399 C CA . ALA A 1 185 ? 39.186 23.846 -7.485 1.00 46.19 185 ALA A CA 1
ATOM 1400 C C . ALA A 1 185 ? 38.613 22.688 -8.306 1.00 46.19 185 ALA A C 1
ATOM 1402 O O . ALA A 1 185 ? 38.462 21.574 -7.809 1.00 46.19 185 ALA A O 1
ATOM 1403 N N . THR A 1 186 ? 38.269 22.983 -9.554 1.00 53.72 186 THR A N 1
ATOM 1404 C CA . THR A 1 186 ? 37.899 22.019 -10.584 1.00 53.72 186 THR A CA 1
ATOM 1405 C C . THR A 1 186 ? 38.994 20.954 -10.704 1.00 53.72 186 THR A C 1
ATOM 1407 O O . THR A 1 186 ? 40.117 21.306 -11.072 1.00 53.72 186 THR A O 1
ATOM 1410 N N . PRO A 1 187 ? 38.723 19.663 -10.448 1.00 44.81 187 PRO A N 1
ATOM 1411 C CA . PRO A 1 187 ? 39.627 18.623 -10.898 1.00 44.81 187 PRO A CA 1
ATOM 1412 C C . PRO A 1 187 ? 39.471 18.498 -12.415 1.00 44.81 187 PRO A C 1
ATOM 1414 O O . PRO A 1 187 ? 38.430 18.081 -12.922 1.00 44.81 187 PRO A O 1
ATOM 1417 N N . GLN A 1 188 ? 40.507 18.913 -13.143 1.00 43.44 188 GLN A N 1
ATOM 1418 C CA . GLN A 1 188 ? 40.682 18.566 -14.548 1.00 43.44 188 GLN A CA 1
ATOM 1419 C C . GLN A 1 188 ? 40.840 17.047 -14.638 1.00 43.44 188 GLN A C 1
ATOM 1421 O O . GLN A 1 188 ? 41.881 16.504 -14.278 1.00 43.44 188 GLN A O 1
ATOM 1426 N N . ASN A 1 189 ? 39.793 16.362 -15.091 1.00 40.03 189 ASN A N 1
ATOM 1427 C CA . ASN A 1 189 ? 39.897 14.978 -15.525 1.00 40.03 189 ASN A CA 1
ATOM 1428 C C . ASN A 1 189 ? 40.288 14.986 -17.014 1.00 40.03 189 ASN A C 1
ATOM 1430 O O . ASN A 1 189 ? 39.552 15.580 -17.809 1.00 40.03 189 ASN A O 1
ATOM 1434 N N . PRO A 1 190 ? 41.429 14.405 -17.419 1.00 52.66 190 PRO A N 1
ATOM 1435 C CA . PRO A 1 190 ? 41.761 14.278 -18.827 1.00 52.66 190 PRO A CA 1
ATOM 1436 C C . PRO A 1 190 ? 40.810 13.283 -19.498 1.00 52.66 190 PRO A C 1
ATOM 1438 O O . PRO A 1 190 ? 40.741 12.109 -19.141 1.00 52.66 190 PRO A O 1
ATOM 1441 N N . THR A 1 191 ? 40.085 13.778 -20.499 1.00 43.88 191 THR A N 1
ATOM 1442 C CA . THR A 1 191 ? 39.342 12.992 -21.484 1.00 43.88 191 THR A CA 1
ATOM 1443 C C . THR A 1 191 ? 40.265 11.951 -22.115 1.00 43.88 191 THR A C 1
ATOM 1445 O O . THR A 1 191 ? 41.078 12.280 -22.976 1.00 43.88 191 THR A O 1
ATOM 1448 N N . VAL A 1 192 ? 40.123 10.690 -21.713 1.00 43.38 192 VAL A N 1
ATOM 1449 C CA . VAL A 1 192 ? 40.580 9.549 -22.508 1.00 43.38 192 VAL A CA 1
ATOM 1450 C C . VAL A 1 192 ? 39.366 9.058 -23.287 1.00 43.38 192 VAL A C 1
ATOM 1452 O O . VAL A 1 192 ? 38.467 8.422 -22.742 1.00 43.38 192 VAL A O 1
ATOM 1455 N N . LEU A 1 193 ? 39.329 9.434 -24.564 1.00 47.44 193 LEU A N 1
ATOM 1456 C CA . LEU A 1 193 ? 38.491 8.813 -25.583 1.00 47.44 193 LEU A CA 1
ATOM 1457 C C . LEU A 1 193 ? 38.920 7.345 -25.703 1.00 47.44 193 LEU A C 1
ATOM 1459 O O . LEU A 1 193 ? 39.972 7.052 -26.264 1.00 47.44 193 LEU A O 1
ATOM 1463 N N . VAL A 1 194 ? 38.122 6.438 -25.146 1.00 50.09 194 VAL A N 1
ATOM 1464 C CA . VAL A 1 194 ? 38.129 5.026 -25.536 1.00 50.09 194 VAL A CA 1
ATOM 1465 C C . VAL A 1 194 ? 36.917 4.831 -26.433 1.00 50.09 194 VAL A C 1
ATOM 1467 O O . VAL A 1 194 ? 35.778 4.999 -25.998 1.00 50.09 194 VAL A O 1
ATOM 1470 N N . GLU A 1 195 ? 37.180 4.556 -27.706 1.00 58.16 195 GLU A N 1
ATOM 1471 C CA . GLU A 1 195 ? 36.166 4.161 -28.677 1.00 58.16 195 GLU A CA 1
ATOM 1472 C C . GLU A 1 195 ? 35.510 2.840 -28.237 1.00 58.16 195 GLU A C 1
ATOM 1474 O O . GLU A 1 195 ? 36.220 1.934 -27.792 1.00 58.16 195 GLU A O 1
ATOM 1479 N N . PRO A 1 196 ? 34.179 2.683 -28.340 1.00 49.75 196 PRO A N 1
ATOM 1480 C CA . PRO A 1 196 ? 33.563 1.379 -28.171 1.00 49.75 196 PRO A CA 1
ATOM 1481 C C . PRO A 1 196 ? 33.807 0.532 -29.425 1.00 49.75 196 PRO A C 1
ATOM 1483 O O . PRO A 1 196 ? 33.197 0.739 -30.476 1.00 49.75 196 PRO A O 1
ATOM 1486 N N . ASP A 1 197 ? 34.712 -0.430 -29.269 1.00 45.41 197 ASP A N 1
ATOM 1487 C CA . ASP A 1 197 ? 34.900 -1.568 -30.159 1.00 45.41 197 ASP A CA 1
ATOM 1488 C C . ASP A 1 197 ? 33.557 -2.278 -30.397 1.00 45.41 197 ASP A C 1
ATOM 1490 O O . ASP A 1 197 ? 32.804 -2.597 -29.471 1.00 45.41 197 ASP A O 1
ATOM 1494 N N . THR A 1 198 ? 33.228 -2.454 -31.672 1.00 54.50 198 THR A N 1
ATOM 1495 C CA . THR A 1 198 ? 31.967 -3.031 -32.133 1.00 54.50 198 THR A CA 1
ATOM 1496 C C . THR A 1 198 ? 32.157 -4.542 -32.222 1.00 54.50 198 THR A C 1
ATOM 1498 O O . THR A 1 198 ? 32.465 -5.067 -33.286 1.00 54.50 198 THR A O 1
ATOM 1501 N N . GLY A 1 199 ? 32.011 -5.231 -31.089 1.00 42.19 199 GLY A N 1
ATOM 1502 C CA . GLY A 1 199 ? 32.140 -6.686 -30.983 1.00 42.19 199 GLY A CA 1
ATOM 1503 C C . GLY A 1 199 ? 30.821 -7.369 -30.615 1.00 42.19 199 GLY A C 1
ATOM 1504 O O . GLY A 1 199 ? 30.343 -7.231 -29.495 1.00 42.19 199 GLY A O 1
ATOM 1505 N N . ASP A 1 200 ? 30.248 -8.068 -31.595 1.00 43.66 200 ASP A N 1
ATOM 1506 C CA . ASP A 1 200 ? 29.284 -9.178 -31.539 1.00 43.66 200 ASP A CA 1
ATOM 1507 C C . ASP A 1 200 ? 28.307 -9.295 -30.351 1.00 43.66 200 ASP A C 1
ATOM 1509 O O . ASP A 1 200 ? 28.583 -9.877 -29.301 1.00 43.66 200 ASP A O 1
ATOM 1513 N N . VAL A 1 201 ? 27.062 -8.876 -30.600 1.00 44.31 201 V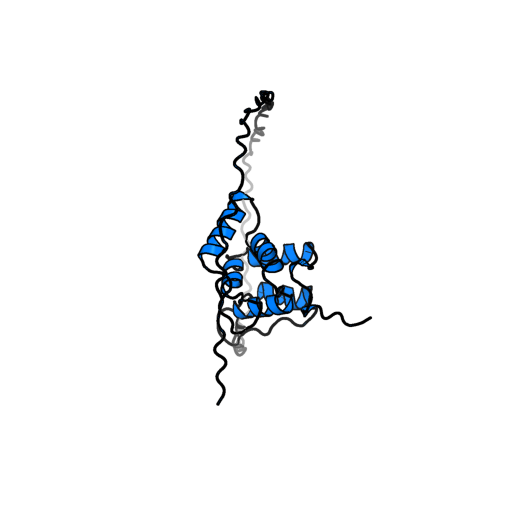AL A N 1
ATOM 1514 C CA . VAL A 1 201 ? 25.890 -9.332 -29.842 1.00 44.31 201 VAL A CA 1
ATOM 1515 C C . VAL A 1 201 ? 25.457 -10.684 -30.412 1.00 44.31 201 VAL A C 1
ATOM 1517 O O . VAL A 1 201 ? 24.708 -10.741 -31.392 1.00 44.31 201 VAL A O 1
ATOM 1520 N N . GLU A 1 202 ? 25.900 -11.784 -29.797 1.00 46.22 202 GLU A N 1
ATOM 1521 C CA . GLU A 1 202 ? 25.303 -13.093 -30.064 1.00 46.22 202 GLU A CA 1
ATOM 1522 C C . GLU A 1 202 ? 23.829 -13.089 -29.639 1.00 46.22 202 GLU A C 1
ATOM 1524 O O . GLU A 1 202 ? 23.437 -12.928 -28.480 1.00 46.22 202 GLU A O 1
ATOM 1529 N N . ARG A 1 203 ? 22.993 -13.243 -30.658 1.00 43.19 203 ARG A N 1
ATOM 1530 C CA . ARG A 1 203 ? 21.542 -13.316 -30.610 1.00 43.19 203 ARG A CA 1
ATOM 1531 C C . ARG A 1 203 ? 21.148 -14.652 -29.970 1.00 43.19 203 ARG A C 1
ATOM 1533 O O . ARG A 1 203 ? 21.078 -15.670 -30.655 1.00 43.19 203 ARG A O 1
ATOM 1540 N N . VAL A 1 204 ? 20.860 -14.662 -28.668 1.00 41.38 204 VAL A N 1
ATOM 1541 C CA . VAL A 1 204 ? 20.258 -15.834 -28.009 1.00 41.38 204 VAL A CA 1
ATOM 1542 C C . VAL A 1 204 ? 18.863 -16.055 -28.599 1.00 41.38 204 VAL A C 1
ATOM 1544 O O . VAL A 1 204 ? 17.908 -15.339 -28.295 1.00 41.38 204 VAL A O 1
ATOM 1547 N N . SER A 1 205 ? 18.770 -17.029 -29.502 1.00 46.62 205 SER A N 1
ATOM 1548 C CA . SER A 1 205 ? 17.530 -17.466 -30.137 1.00 46.62 205 SER A CA 1
ATOM 1549 C C . SER A 1 205 ? 16.820 -18.449 -29.209 1.00 46.62 205 SER A C 1
ATOM 1551 O O . SER A 1 205 ? 17.295 -19.562 -28.999 1.00 46.62 205 SER A O 1
ATOM 1553 N N . TYR A 1 206 ? 15.683 -18.044 -28.645 1.00 41.12 206 TYR A N 1
ATOM 1554 C CA . TYR A 1 206 ? 14.781 -18.961 -27.951 1.00 41.12 206 TYR A CA 1
ATOM 1555 C C . TYR A 1 206 ? 13.898 -19.658 -28.987 1.00 41.12 206 TYR A C 1
ATOM 1557 O O . TYR A 1 206 ? 12.937 -19.077 -29.491 1.00 41.12 206 TYR A O 1
ATOM 1565 N N . SER A 1 207 ? 14.234 -20.905 -29.314 1.00 47.75 207 SER A N 1
ATOM 1566 C CA . SER A 1 207 ? 13.371 -21.792 -30.090 1.00 47.75 207 SER A CA 1
ATOM 1567 C C . SER A 1 207 ? 12.177 -22.209 -29.232 1.00 47.75 207 SER A C 1
ATOM 1569 O O . SER A 1 207 ? 12.318 -22.966 -28.272 1.00 47.75 207 SER A O 1
ATOM 1571 N N . ILE A 1 208 ? 10.998 -21.695 -29.575 1.00 49.88 208 ILE A N 1
ATOM 1572 C CA . ILE A 1 208 ? 9.714 -22.194 -29.084 1.00 49.88 208 ILE A CA 1
ATOM 1573 C C . ILE A 1 208 ? 9.514 -23.593 -29.678 1.00 49.88 208 ILE A C 1
ATOM 1575 O O . ILE A 1 208 ? 9.486 -23.757 -30.897 1.00 49.88 208 ILE A O 1
ATOM 1579 N N . LEU A 1 209 ? 9.393 -24.600 -28.813 1.00 46.91 209 LEU A N 1
ATOM 1580 C CA . LEU A 1 209 ? 8.892 -25.921 -29.180 1.00 46.91 209 LEU A CA 1
ATOM 1581 C C . LEU A 1 209 ? 7.384 -25.813 -29.416 1.00 46.91 209 LEU A C 1
ATOM 1583 O O . LEU A 1 209 ? 6.584 -25.909 -28.489 1.00 46.91 209 LEU A O 1
ATOM 1587 N N . GLU A 1 210 ? 7.012 -25.604 -30.674 1.00 47.75 210 GLU A N 1
ATOM 1588 C CA . GLU A 1 210 ? 5.714 -26.009 -31.197 1.00 47.75 210 GLU A CA 1
ATOM 1589 C C . GLU A 1 210 ? 5.853 -27.458 -31.675 1.00 47.75 210 GLU A C 1
ATOM 1591 O O . GLU A 1 210 ? 6.614 -27.775 -32.589 1.00 47.75 210 GLU A O 1
ATOM 1596 N N . SER A 1 211 ? 5.150 -28.375 -31.025 1.00 53.12 211 SER A N 1
ATOM 1597 C CA . SER A 1 211 ? 4.866 -29.697 -31.577 1.00 53.12 211 SER A CA 1
ATOM 1598 C C . SER A 1 211 ? 3.467 -30.077 -31.133 1.00 53.12 211 SER A C 1
ATOM 1600 O O . SER A 1 211 ? 3.229 -30.436 -29.982 1.00 53.12 211 SER A O 1
ATOM 1602 N N . ALA A 1 212 ? 2.542 -29.914 -32.071 1.00 52.53 212 ALA A N 1
ATOM 1603 C CA . ALA A 1 212 ? 1.224 -30.507 -32.038 1.00 52.53 212 ALA A CA 1
ATOM 1604 C C . ALA A 1 212 ? 1.341 -32.036 -32.056 1.00 52.53 212 ALA A C 1
ATOM 1606 O O . ALA A 1 212 ? 2.126 -32.579 -32.833 1.00 52.53 212 ALA A O 1
ATOM 1607 N N . THR A 1 213 ? 0.522 -32.723 -31.264 1.00 57.12 213 THR A N 1
ATOM 1608 C CA . THR A 1 213 ? -0.443 -33.723 -31.753 1.00 57.12 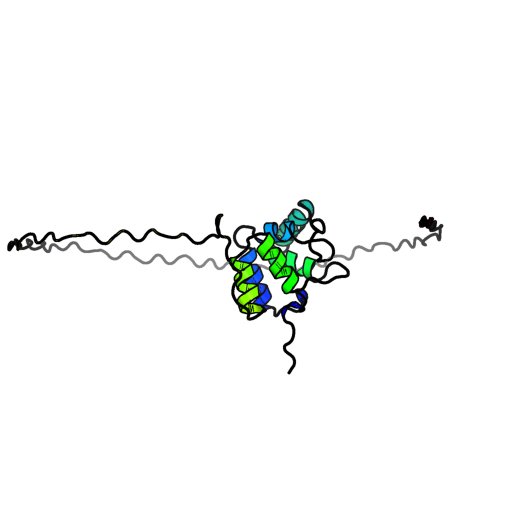213 THR A CA 1
ATOM 1609 C C . THR A 1 213 ? -1.569 -33.825 -30.734 1.00 57.12 213 THR A C 1
ATOM 1611 O O . THR A 1 213 ? -1.252 -33.907 -29.527 1.00 57.12 213 THR A O 1
#

Organism: NCBI:txid320908

Radius of gyration: 33.51 Å; Cα contacts (8 Å, |Δi|>4): 153; chains: 1; bounding box: 76×68×94 Å

Solvent-accessible surface area (backbone atoms only — not comparable to full-atom values): 14055 Å² total; per-residue (Å²): 133,79,83,71,63,55,45,70,41,39,53,72,72,53,57,67,71,59,48,54,52,50,28,64,52,25,57,49,90,57,40,37,56,48,38,46,55,56,36,29,41,72,65,36,89,91,45,60,53,61,52,54,72,69,55,51,51,50,41,51,51,49,18,67,76,67,73,44,63,47,28,49,56,49,48,55,52,50,30,71,36,78,92,48,60,37,20,44,45,52,50,41,53,29,23,57,76,53,67,37,55,74,54,27,32,46,43,28,36,72,66,56,67,47,70,62,72,85,67,50,95,59,70,95,72,25,84,84,83,77,80,81,75,79,90,74,83,74,83,82,88,71,76,89,76,93,74,82,81,80,81,80,82,82,85,90,75,91,76,87,82,76,85,81,81,85,81,78,80,82,83,79,83,74,78,83,78,74,78,75,83,75,80,80,76,80,81,86,73,82,85,74,87,73,79,83,78,91,73,82,83,81,77,85,75,82,79,78,86,83,78,90,131

pLDDT: mean 77.9, std 22.97, range [37.88, 98.56]

Secondary structure (DSSP, 8-state):
-----GGGSBGGGS-HHHHHHHHHHHTGGGHHHHHHHHPBGGG-TTSPBS--HHHHHHHHHHHHHHT--HHHHHHHHHHT-SSS--BHHHHHHHHHHTT-HHHHHIIIIIIS--PPPPPPSSSTTSPPPPP-----------------PPPPPPP------PPPP--PPP-------PPP---------------------------------

Foldseek 3Di:
DDPPQLQAAFLVNDDPVLQVVLLVLCLPPVVLVLLQCQQAPLLDPPHHRPDDVVVLVVLVVCCVVVVHRSSSVVSVDQQPDDPRGHGLNSSLVSCVVSVVQVSNQSSQCVRRVHHRDDFDCDDPRHDDDDPDDPPPPDDPPDDDDPDDDDDDDDDDDDDDDDDDDDDDDDPPPDDPPDDDDDPPDDPDDDDDDDDDDPDDDDDPDDDDDDDDD